Protein AF-A0A958N7K3-F1 (afdb_monomer_lite)

Secondary structure (DSSP, 8-state):
-EEEEEE--GGGGGSHHHHHHHTTSHHHHHHHHHHHHHHTTSSS---HHHHHHS-HHHHHTTGGGHHHHHHHHHHHHHHHHHHHSPPPSEEEEETTHHHHHHHHTTSS-HHHHHHHHHSPPP-SS---TTSS---BTTTB-SSPEEEEEEETTTEEEE-S--BS-HHHHHHHHHHHH-EEEEEEESS--HHHHHHS-HHHHTT-EEEEHHHH-GGGTTHHHHHHHHHTS--

Sequence (231 aa):
MSRGIFFGGAQSLDNDLVRKCVIRIPEVTIRLREAQKIMDQSEEYVDLMSLMNSENRDFQNFLKYRGALAAAVQTGLYDRYRKTQAEPAIFLGHANGKFAAGQCCGAESFEAMILESIKPSTPSAPVIQGLEMPILSRGATNARVHSFEVSDGEGFCESPQECYDVVSMIEKLADEKGLTQLIIIGPGLDAIGELIDHPVRERVQMLETIEMDPLLGWFWSDIKRLEAVPA

Radius of gyration: 17.27 Å; chains: 1; bounding box: 41×50×43 Å

Foldseek 3Di:
DAEEEEQEDLVQLLDLLLLVLLCVQVLLVVLLVVLQVLCVPPPDDDRSNVLSNDDSVVVVVQVLQSLLSSLSSLLSLVVVCVVPDDDHFKYKYWASSVLNSCCSQPVDPNSVSNVVSNPPDPDPDDDPPDDPPPCPPQNFDQIKMWMWGQDPPDGIDTDPDIDRHPQVVLVCCCVPVVAQEYEYGGPDVVVVVVNHDPVSCVRYHYDYSLVPDPVNPCSVVVSVVVVPDDD

Structure (mmCIF, N/CA/C/O backbone):
data_AF-A0A958N7K3-F1
#
_entry.id   AF-A0A958N7K3-F1
#
loop_
_atom_site.group_PDB
_atom_site.id
_atom_site.type_symbol
_atom_site.label_atom_id
_atom_site.label_alt_id
_atom_site.label_comp_id
_atom_site.label_asym_id
_atom_site.label_entity_id
_atom_site.label_seq_id
_atom_site.pdbx_PDB_ins_code
_atom_site.Cartn_x
_atom_site.Cartn_y
_atom_site.Cartn_z
_atom_site.occupancy
_atom_site.B_iso_or_equiv
_atom_site.auth_seq_id
_atom_site.auth_comp_id
_atom_site.auth_asym_id
_atom_site.auth_atom_id
_atom_site.pdbx_PDB_model_num
ATOM 1 N N . MET A 1 1 ? -18.290 3.297 15.706 1.00 64.38 1 MET A N 1
ATOM 2 C CA . MET A 1 1 ? -17.055 2.490 15.618 1.00 64.38 1 MET A CA 1
ATOM 3 C C . MET A 1 1 ? -16.047 3.310 14.848 1.00 64.38 1 MET A C 1
ATOM 5 O O . MET A 1 1 ? -16.346 3.665 13.712 1.00 64.38 1 MET A O 1
ATOM 9 N N . SER A 1 2 ? -14.937 3.683 15.483 1.00 86.38 2 SER A N 1
ATOM 10 C CA . SER A 1 2 ? -13.881 4.456 14.826 1.00 86.38 2 SER A CA 1
ATOM 11 C C . SER A 1 2 ? -12.942 3.502 14.091 1.00 86.38 2 SER A C 1
ATOM 13 O O . SER A 1 2 ? -12.553 2.464 14.645 1.00 86.38 2 SER A O 1
ATOM 15 N N . ARG A 1 3 ? -12.633 3.830 12.834 1.00 89.69 3 ARG A N 1
ATOM 16 C CA . ARG A 1 3 ? -11.753 3.047 11.961 1.00 89.69 3 ARG A CA 1
ATOM 17 C C . ARG A 1 3 ? -10.547 3.879 11.568 1.00 89.69 3 ARG A C 1
ATOM 19 O O . ARG A 1 3 ? -10.702 5.021 11.129 1.00 89.69 3 ARG A O 1
ATOM 26 N N . GLY A 1 4 ? -9.379 3.267 11.678 1.00 90.31 4 GLY A N 1
ATOM 27 C CA . GLY A 1 4 ? -8.129 3.795 11.166 1.00 90.31 4 GLY A CA 1
ATOM 28 C C . GLY A 1 4 ? -7.618 2.956 10.008 1.00 90.31 4 GLY A C 1
ATOM 29 O O . GLY A 1 4 ? -7.929 1.768 9.901 1.00 90.31 4 GLY A O 1
ATOM 30 N N . ILE A 1 5 ? -6.812 3.574 9.159 1.00 91.25 5 ILE A N 1
ATOM 31 C CA . ILE A 1 5 ? -6.001 2.884 8.167 1.00 91.25 5 ILE A CA 1
ATOM 32 C C . ILE A 1 5 ? -4.539 2.977 8.560 1.00 91.25 5 ILE A C 1
ATOM 34 O O . ILE A 1 5 ? -4.079 4.026 8.998 1.00 91.25 5 ILE A O 1
ATOM 38 N N . PHE A 1 6 ? -3.813 1.886 8.362 1.00 89.56 6 PHE A N 1
ATOM 39 C CA . PHE A 1 6 ? -2.384 1.799 8.576 1.00 89.56 6 PHE A CA 1
ATOM 40 C C . PHE A 1 6 ? -1.653 1.447 7.280 1.00 89.56 6 PHE A C 1
ATOM 42 O O . PHE A 1 6 ? -1.861 0.383 6.701 1.00 89.56 6 PHE A O 1
ATOM 49 N N . PHE A 1 7 ? -0.758 2.330 6.857 1.00 88.06 7 PHE A N 1
ATOM 50 C CA . PHE A 1 7 ? 0.166 2.154 5.747 1.00 88.06 7 P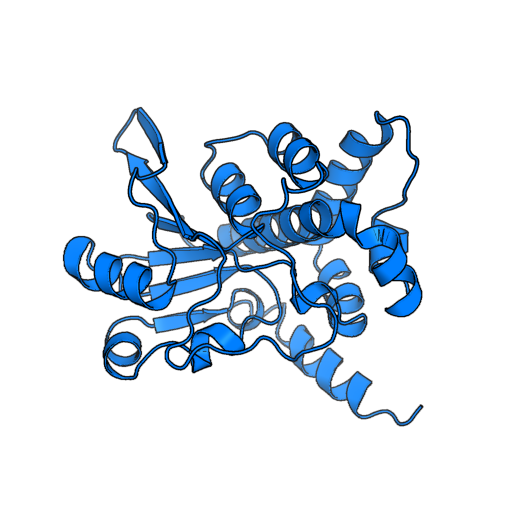HE A CA 1
ATOM 51 C C . PHE A 1 7 ? 1.519 1.724 6.310 1.00 88.06 7 PHE A C 1
ATOM 53 O O . PHE A 1 7 ? 2.210 2.508 6.968 1.00 88.06 7 PHE A O 1
ATOM 60 N N . GLY A 1 8 ? 1.899 0.469 6.080 1.00 79.12 8 GLY A N 1
ATOM 61 C CA . GLY A 1 8 ? 3.171 -0.043 6.591 1.00 79.12 8 GLY A CA 1
ATOM 62 C C . GLY A 1 8 ? 4.383 0.304 5.729 1.00 79.12 8 GLY A C 1
ATOM 63 O O . GLY A 1 8 ? 4.334 1.142 4.830 1.00 79.12 8 GLY A O 1
ATOM 64 N N . GLY A 1 9 ? 5.502 -0.360 6.010 1.00 69.94 9 GLY A N 1
ATOM 65 C CA . GLY A 1 9 ? 6.748 -0.161 5.275 1.00 69.94 9 GLY A CA 1
ATOM 66 C C . GLY A 1 9 ? 6.797 -0.873 3.918 1.00 69.94 9 GLY A C 1
ATOM 67 O O . GLY A 1 9 ? 5.986 -1.734 3.593 1.00 69.94 9 GLY A O 1
ATOM 68 N N . ALA A 1 10 ? 7.843 -0.573 3.145 1.00 71.94 10 ALA A N 1
ATOM 69 C CA . ALA A 1 10 ? 8.105 -1.166 1.830 1.00 71.94 10 ALA A CA 1
ATOM 70 C C . ALA A 1 10 ? 8.689 -2.599 1.882 1.00 71.94 10 ALA A C 1
ATOM 72 O O . ALA A 1 10 ? 9.273 -3.065 0.900 1.00 71.94 10 ALA A O 1
ATOM 73 N N . GLN A 1 11 ? 8.623 -3.266 3.040 1.00 75.69 11 GLN A N 1
ATOM 74 C CA . GLN A 1 11 ? 9.332 -4.520 3.332 1.00 75.69 11 GLN A CA 1
ATOM 75 C C . GLN A 1 11 ? 8.835 -5.702 2.510 1.00 75.69 11 GLN A C 1
ATOM 77 O O . GLN A 1 11 ? 9.627 -6.407 1.893 1.00 75.69 11 GLN A O 1
ATOM 82 N N . SER A 1 12 ? 7.524 -5.830 2.383 1.00 78.94 12 SER A N 1
ATOM 83 C CA . SER A 1 12 ? 6.884 -6.910 1.636 1.00 78.94 12 SER A CA 1
ATOM 84 C C . SER A 1 12 ? 7.187 -6.926 0.143 1.00 78.94 12 SER A C 1
ATOM 86 O O . SER A 1 12 ? 7.125 -7.983 -0.481 1.00 78.94 12 SER A O 1
ATOM 88 N N . LEU A 1 13 ? 7.572 -5.784 -0.434 1.00 87.25 13 LEU A N 1
ATOM 89 C CA . LEU A 1 13 ? 8.005 -5.729 -1.826 1.00 87.25 13 LEU A CA 1
ATOM 90 C C . LEU A 1 13 ? 9.366 -6.392 -2.059 1.00 87.25 13 LEU A C 1
ATOM 92 O O . LEU A 1 13 ? 9.734 -6.532 -3.215 1.00 87.25 13 LEU A O 1
ATOM 96 N N . ASP A 1 14 ? 10.103 -6.835 -1.035 1.00 85.81 14 ASP A N 1
ATOM 97 C CA . ASP A 1 14 ? 11.330 -7.623 -1.239 1.00 85.81 14 ASP A CA 1
ATOM 98 C C . ASP A 1 14 ? 11.052 -9.040 -1.756 1.00 85.81 14 ASP A C 1
ATOM 100 O O . ASP A 1 14 ? 11.947 -9.651 -2.334 1.00 85.81 14 ASP A O 1
ATOM 104 N N . ASN A 1 15 ? 9.824 -9.545 -1.610 1.00 88.38 15 ASN A N 1
ATOM 105 C CA . ASN A 1 15 ? 9.412 -10.850 -2.118 1.00 88.38 15 ASN A CA 1
ATOM 106 C C . ASN A 1 15 ? 8.859 -10.719 -3.552 1.00 88.38 15 ASN A C 1
ATOM 108 O O . ASN A 1 15 ? 7.881 -10.007 -3.797 1.00 88.38 15 ASN A O 1
ATOM 112 N N . ASP A 1 16 ? 9.464 -11.412 -4.519 1.00 91.31 16 ASP A N 1
ATOM 113 C CA . ASP A 1 16 ? 9.063 -11.352 -5.929 1.00 91.31 16 ASP A CA 1
ATOM 114 C C . ASP A 1 16 ? 7.673 -11.932 -6.177 1.00 91.31 16 ASP A C 1
ATOM 116 O O . ASP A 1 16 ? 6.955 -11.419 -7.034 1.00 91.31 16 ASP A O 1
ATOM 120 N N . LEU A 1 17 ? 7.256 -12.954 -5.427 1.00 91.12 17 LEU A N 1
ATOM 121 C CA . LEU A 1 17 ? 5.908 -13.512 -5.534 1.00 91.12 17 LEU A CA 1
ATOM 122 C C . LEU A 1 17 ? 4.861 -12.491 -5.093 1.00 91.12 17 LEU A C 1
ATOM 124 O O . LEU A 1 17 ? 3.843 -12.333 -5.769 1.00 91.12 17 LEU A O 1
ATOM 128 N N . VAL A 1 18 ? 5.138 -11.743 -4.020 1.00 91.38 18 VAL A N 1
ATOM 129 C CA . VAL A 1 18 ? 4.287 -10.626 -3.581 1.00 91.38 18 VAL A CA 1
ATOM 130 C C . VAL A 1 18 ? 4.213 -9.562 -4.672 1.00 91.38 18 VAL A C 1
ATOM 132 O O . VAL A 1 18 ? 3.109 -9.158 -5.042 1.00 91.38 18 VAL A O 1
ATOM 135 N N . ARG A 1 19 ? 5.351 -9.145 -5.249 1.00 93.25 19 ARG A N 1
ATOM 136 C CA . ARG A 1 19 ? 5.362 -8.149 -6.337 1.00 93.25 19 ARG A CA 1
ATOM 137 C C . ARG A 1 19 ? 4.564 -8.625 -7.555 1.00 93.25 19 ARG A C 1
ATOM 139 O O . ARG A 1 19 ? 3.689 -7.906 -8.034 1.00 93.25 19 ARG A O 1
ATOM 146 N N . LYS A 1 20 ? 4.791 -9.856 -8.015 1.00 93.44 20 LYS A N 1
ATOM 147 C CA . LYS A 1 20 ? 4.079 -10.466 -9.153 1.00 93.44 20 LYS A CA 1
ATOM 148 C C . LYS A 1 20 ? 2.580 -10.627 -8.888 1.00 93.44 20 LYS A C 1
ATOM 150 O O . LYS A 1 20 ? 1.775 -10.512 -9.812 1.00 93.44 20 LYS A O 1
ATOM 155 N N . CYS A 1 21 ? 2.178 -10.872 -7.642 1.00 92.94 21 CYS A N 1
ATOM 156 C CA . CYS A 1 21 ? 0.766 -10.943 -7.279 1.00 92.94 21 CYS A CA 1
ATOM 157 C C . CYS A 1 21 ? 0.125 -9.556 -7.202 1.00 92.94 21 CYS A C 1
ATOM 159 O O . CYS A 1 21 ? -0.964 -9.361 -7.739 1.00 92.94 21 CYS A O 1
ATOM 161 N N . VAL A 1 22 ? 0.794 -8.571 -6.601 1.00 93.19 22 VAL A N 1
ATOM 162 C CA . VAL A 1 22 ? 0.205 -7.243 -6.369 1.00 93.19 22 VAL A CA 1
ATOM 163 C C . VAL A 1 22 ? -0.025 -6.470 -7.664 1.00 93.19 22 VAL A C 1
ATOM 165 O O . VAL A 1 22 ? -1.047 -5.806 -7.801 1.00 93.19 22 VAL A O 1
ATOM 168 N N . ILE A 1 23 ? 0.836 -6.635 -8.672 1.00 95.19 23 ILE A N 1
ATOM 169 C CA . ILE A 1 23 ? 0.639 -6.001 -9.988 1.00 95.19 23 ILE A CA 1
ATOM 170 C C . ILE A 1 23 ? -0.566 -6.541 -10.767 1.00 95.19 23 ILE A C 1
ATOM 172 O O . ILE A 1 23 ? -0.980 -5.901 -11.732 1.00 95.19 23 ILE A O 1
ATOM 176 N N . ARG A 1 24 ? -1.128 -7.698 -10.382 1.00 95.31 24 ARG A N 1
ATOM 177 C CA . ARG A 1 24 ? -2.364 -8.241 -10.981 1.00 95.31 24 ARG A CA 1
ATOM 178 C C . ARG A 1 24 ? -3.607 -7.492 -10.497 1.00 95.31 24 ARG A C 1
ATOM 180 O O . ARG A 1 24 ? -4.672 -7.656 -11.088 1.00 95.31 24 ARG A O 1
ATOM 187 N N . ILE A 1 25 ? -3.489 -6.696 -9.432 1.00 95.88 25 ILE A N 1
ATOM 188 C CA . ILE A 1 25 ? -4.575 -5.870 -8.905 1.00 95.88 25 ILE A CA 1
ATOM 189 C C . ILE A 1 25 ? -4.695 -4.617 -9.790 1.00 95.88 25 ILE A C 1
ATOM 191 O O . ILE A 1 25 ? -3.745 -3.832 -9.845 1.00 95.88 25 ILE A O 1
ATOM 195 N N . PRO A 1 26 ? -5.835 -4.386 -10.473 1.00 96.38 26 PRO A N 1
ATOM 196 C CA . PRO A 1 26 ? -5.946 -3.322 -11.473 1.00 96.38 26 PRO A CA 1
ATOM 197 C C . PRO A 1 26 ? -5.640 -1.925 -10.932 1.00 96.38 26 PRO A C 1
ATOM 199 O O . PRO A 1 26 ? -4.969 -1.140 -11.598 1.00 96.38 26 PRO A O 1
ATOM 202 N N . GLU A 1 27 ? -6.106 -1.616 -9.721 1.00 97.31 27 GLU A N 1
ATOM 203 C CA . GLU A 1 27 ? -5.868 -0.325 -9.072 1.00 97.31 27 GLU A CA 1
ATOM 204 C C . GLU A 1 27 ? -4.374 -0.078 -8.825 1.00 97.31 27 GLU A C 1
ATOM 206 O O . GLU A 1 27 ? -3.874 1.022 -9.057 1.00 97.31 27 GLU A O 1
ATOM 211 N N . VAL A 1 28 ? -3.634 -1.126 -8.458 1.00 96.38 28 VAL A N 1
ATOM 212 C CA . VAL A 1 28 ? -2.177 -1.068 -8.292 1.00 96.38 28 VAL A CA 1
ATOM 213 C C . VAL A 1 28 ? -1.492 -0.831 -9.635 1.00 96.38 28 VAL A C 1
ATOM 215 O O . VAL A 1 28 ? -0.633 0.042 -9.739 1.00 96.38 28 VAL A O 1
ATOM 218 N N . THR A 1 29 ? -1.899 -1.534 -10.697 1.00 97.12 29 THR A N 1
ATOM 219 C CA . THR A 1 29 ? -1.345 -1.309 -12.044 1.00 97.12 29 THR A CA 1
ATOM 220 C C . THR A 1 29 ? -1.580 0.124 -12.528 1.00 97.12 29 THR A C 1
ATOM 222 O O . THR A 1 29 ? -0.706 0.712 -13.165 1.00 97.12 29 THR A O 1
ATOM 225 N N . ILE A 1 30 ? -2.756 0.693 -12.251 1.00 97.50 30 ILE A N 1
ATOM 226 C CA . ILE A 1 30 ? -3.097 2.074 -12.618 1.00 97.50 30 ILE A CA 1
ATOM 227 C C . ILE A 1 30 ? -2.146 3.049 -11.923 1.00 97.50 30 ILE A C 1
ATOM 229 O O . ILE A 1 30 ? -1.512 3.852 -12.607 1.00 97.50 30 ILE A O 1
ATOM 233 N N . ARG A 1 31 ? -1.965 2.924 -10.604 1.00 96.88 31 ARG A N 1
ATOM 234 C CA . ARG A 1 31 ? -1.059 3.797 -9.840 1.00 96.88 31 ARG A CA 1
ATOM 235 C C . ARG A 1 31 ? 0.402 3.639 -10.222 1.00 96.88 31 ARG A C 1
ATOM 237 O O . ARG A 1 31 ? 1.104 4.639 -10.316 1.00 96.88 31 ARG A O 1
ATOM 244 N N . LEU A 1 32 ? 0.853 2.427 -10.536 1.00 96.69 32 LEU A N 1
ATOM 245 C CA . LEU A 1 32 ? 2.205 2.210 -11.057 1.00 96.69 32 LEU A CA 1
ATOM 246 C C . LEU A 1 32 ? 2.419 2.903 -12.409 1.00 96.69 32 LEU A C 1
ATOM 248 O O . LEU A 1 32 ? 3.472 3.490 -12.635 1.00 96.69 32 LEU A O 1
ATOM 252 N N . ARG A 1 33 ? 1.419 2.900 -13.299 1.00 96.75 33 ARG A N 1
ATOM 253 C CA . ARG A 1 33 ? 1.493 3.623 -14.582 1.00 96.75 33 ARG A CA 1
ATOM 254 C C . ARG A 1 33 ? 1.442 5.137 -14.410 1.00 96.75 33 ARG A C 1
ATOM 256 O O . ARG A 1 33 ? 2.072 5.852 -15.181 1.00 96.75 33 ARG A O 1
ATOM 263 N N . GLU A 1 34 ? 0.682 5.638 -13.442 1.00 96.19 34 GLU A N 1
ATOM 264 C CA . GLU A 1 34 ? 0.688 7.063 -13.094 1.00 96.19 34 GLU A CA 1
ATOM 265 C C . GLU A 1 34 ? 2.048 7.485 -12.534 1.00 96.19 34 GLU A C 1
ATOM 267 O O . GLU A 1 34 ? 2.607 8.479 -12.991 1.00 96.19 34 GLU A O 1
ATOM 272 N N . ALA A 1 35 ? 2.619 6.687 -11.628 1.00 95.19 35 ALA A N 1
ATOM 273 C CA . ALA A 1 35 ? 3.961 6.906 -11.099 1.00 95.19 35 ALA A CA 1
ATOM 274 C C . ALA A 1 35 ? 5.020 6.865 -12.211 1.00 95.19 35 ALA A C 1
ATOM 276 O O . ALA A 1 35 ? 5.890 7.731 -12.247 1.00 95.19 35 ALA A O 1
ATOM 277 N N . GLN A 1 36 ? 4.900 5.933 -13.167 1.00 95.12 36 GLN A N 1
ATOM 278 C CA . GLN A 1 36 ? 5.783 5.871 -14.334 1.00 95.12 36 GLN A CA 1
ATOM 279 C C . GLN A 1 36 ? 5.762 7.185 -15.121 1.00 95.12 36 GLN A C 1
ATOM 281 O O . GLN A 1 36 ? 6.818 7.731 -15.398 1.00 95.12 36 GLN A O 1
ATOM 286 N N . LYS A 1 37 ? 4.581 7.749 -15.409 1.00 94.88 37 LYS A N 1
ATOM 287 C CA . LYS A 1 37 ? 4.468 9.023 -16.147 1.00 94.88 37 LYS A CA 1
ATOM 288 C C . LYS A 1 37 ? 5.139 10.197 -15.435 1.00 94.88 37 LYS A C 1
ATOM 290 O O . LYS A 1 37 ? 5.615 11.108 -16.103 1.00 94.88 37 LYS A O 1
ATOM 295 N N . ILE A 1 38 ? 5.121 10.201 -14.103 1.00 92.75 38 ILE A N 1
ATOM 296 C CA . ILE A 1 38 ? 5.813 11.212 -13.292 1.00 92.75 38 ILE A CA 1
ATOM 297 C C . ILE A 1 38 ? 7.325 10.991 -13.391 1.00 92.75 38 ILE A C 1
ATOM 299 O O . ILE A 1 38 ? 8.083 11.930 -13.607 1.00 92.75 38 ILE A O 1
ATOM 303 N N . MET A 1 39 ? 7.769 9.738 -13.299 1.00 89.94 39 MET A N 1
ATOM 304 C CA . MET A 1 39 ? 9.185 9.378 -13.372 1.00 89.94 39 MET A CA 1
ATOM 305 C C . MET A 1 39 ? 9.797 9.523 -14.765 1.00 89.94 39 MET A C 1
ATOM 307 O O . MET A 1 39 ? 10.980 9.831 -14.863 1.00 89.94 39 MET A O 1
ATOM 311 N N . ASP A 1 40 ? 9.011 9.383 -15.829 1.00 91.06 40 ASP A N 1
ATOM 312 C CA . ASP A 1 40 ? 9.450 9.605 -17.213 1.00 91.06 40 ASP A CA 1
ATOM 313 C C . ASP A 1 40 ? 9.877 11.063 -17.464 1.00 91.06 40 ASP A C 1
ATOM 315 O O . ASP A 1 40 ? 10.528 11.359 -18.464 1.00 91.06 40 ASP A O 1
ATOM 319 N N . GLN A 1 41 ? 9.520 11.984 -16.563 1.00 87.06 41 GLN A N 1
ATOM 320 C CA . GLN A 1 41 ? 9.969 13.378 -16.588 1.00 87.06 41 GLN A CA 1
ATOM 321 C C . GLN A 1 41 ? 11.336 13.571 -15.910 1.00 87.06 41 GLN A C 1
ATOM 323 O O . GLN A 1 41 ? 11.913 14.654 -15.996 1.00 87.06 41 GLN A O 1
ATOM 328 N N . SER A 1 42 ? 11.849 12.545 -15.224 1.00 81.50 42 SER A N 1
ATOM 329 C CA . SER A 1 42 ? 13.168 12.554 -14.590 1.00 81.50 42 SER A CA 1
ATOM 330 C C . SER A 1 42 ? 14.268 12.112 -15.562 1.00 81.50 42 SER A C 1
ATOM 332 O O . SER A 1 42 ? 14.012 11.440 -16.557 1.00 81.50 42 SER A O 1
ATOM 334 N N . GLU A 1 43 ? 15.518 12.484 -15.277 1.00 76.81 43 GLU A N 1
ATOM 335 C CA . GLU A 1 43 ? 16.667 12.159 -16.139 1.00 76.81 43 GLU A CA 1
ATOM 336 C C . GLU A 1 43 ? 17.024 10.662 -16.141 1.00 76.81 43 GLU A C 1
ATOM 338 O O . GLU A 1 43 ? 17.692 10.175 -17.055 1.00 76.81 43 GLU A O 1
ATOM 343 N N . GLU A 1 44 ? 16.588 9.917 -15.124 1.00 82.25 44 GLU A N 1
ATOM 344 C CA . GLU A 1 44 ? 16.899 8.502 -14.964 1.00 82.25 44 GLU A CA 1
ATOM 345 C C . GLU A 1 44 ? 15.731 7.629 -15.420 1.00 82.25 44 GLU A C 1
ATOM 347 O O . GLU A 1 44 ? 14.693 7.544 -14.764 1.00 82.25 44 GLU A O 1
ATOM 352 N N . TYR A 1 45 ? 15.929 6.915 -16.526 1.00 82.69 45 TYR A N 1
ATOM 353 C CA . TYR A 1 45 ? 14.924 5.989 -17.026 1.00 82.69 45 TYR A CA 1
ATOM 354 C C . TYR A 1 45 ? 14.916 4.684 -16.222 1.00 82.69 45 TYR A C 1
ATOM 356 O O . TYR A 1 45 ? 15.884 3.918 -16.250 1.00 82.69 45 TYR A O 1
ATOM 364 N N . VAL A 1 46 ? 13.790 4.400 -15.566 1.00 89.69 46 VAL A N 1
ATOM 365 C CA . VAL A 1 46 ? 13.477 3.090 -14.988 1.00 89.69 46 VAL A CA 1
ATOM 366 C C . VAL A 1 46 ? 12.033 2.731 -15.287 1.00 89.69 46 VAL A C 1
ATOM 368 O O . VAL A 1 46 ? 11.125 3.514 -15.028 1.00 89.69 46 VAL A O 1
ATOM 371 N N . ASP A 1 47 ? 11.830 1.518 -15.797 1.00 93.50 47 ASP A N 1
ATOM 372 C CA . ASP A 1 47 ? 10.506 0.933 -15.980 1.00 93.50 47 ASP A CA 1
ATOM 373 C C . ASP A 1 47 ? 10.060 0.246 -14.679 1.00 93.50 47 ASP A C 1
ATOM 375 O O . ASP A 1 47 ? 10.536 -0.837 -14.321 1.00 93.50 47 ASP A O 1
ATOM 379 N N . LEU A 1 48 ? 9.128 0.888 -13.975 1.00 93.94 48 LEU A N 1
ATOM 380 C CA . LEU A 1 48 ? 8.553 0.419 -12.717 1.00 93.94 48 LEU A CA 1
ATOM 381 C C . LEU A 1 48 ? 7.815 -0.913 -12.868 1.00 93.94 48 LEU A C 1
ATOM 383 O O . LEU A 1 48 ? 7.861 -1.745 -11.963 1.00 93.94 48 LEU A O 1
ATOM 387 N N . MET A 1 49 ? 7.143 -1.142 -13.998 1.00 94.69 49 MET A N 1
ATOM 388 C CA . MET A 1 49 ? 6.409 -2.388 -14.239 1.00 94.69 49 MET A CA 1
ATOM 389 C C . MET A 1 49 ? 7.369 -3.551 -14.471 1.00 94.69 49 MET A C 1
ATOM 391 O O . MET A 1 49 ? 7.144 -4.651 -13.958 1.00 94.69 49 MET A O 1
ATOM 395 N N . SER A 1 50 ? 8.448 -3.308 -15.212 1.00 94.19 50 SER A N 1
ATOM 396 C CA . SER A 1 50 ? 9.525 -4.286 -15.380 1.00 94.19 50 SER A CA 1
ATOM 397 C C . SER A 1 50 ? 10.235 -4.562 -14.054 1.00 94.19 50 SER A C 1
ATOM 399 O O . SER A 1 50 ? 10.488 -5.721 -13.729 1.00 94.19 50 SER A O 1
ATOM 401 N N . LEU A 1 51 ? 10.470 -3.532 -13.236 1.00 93.69 51 LEU A N 1
ATOM 402 C CA . LEU A 1 51 ? 11.078 -3.680 -11.912 1.00 93.69 51 LEU A CA 1
ATOM 403 C C . LEU A 1 51 ? 10.195 -4.485 -10.944 1.00 93.69 51 LEU A C 1
ATOM 405 O O . LEU A 1 51 ? 10.695 -5.318 -10.198 1.00 93.69 51 LEU A O 1
ATOM 409 N N . MET A 1 52 ? 8.873 -4.312 -10.980 1.00 94.00 52 MET A N 1
ATOM 410 C CA . MET A 1 52 ? 7.959 -5.134 -10.176 1.00 94.00 52 MET A CA 1
ATOM 411 C C . MET A 1 52 ? 7.933 -6.607 -10.615 1.00 94.00 52 MET A C 1
ATOM 413 O O . MET A 1 52 ? 7.662 -7.483 -9.798 1.00 94.00 52 MET A O 1
ATOM 417 N N . ASN A 1 53 ? 8.239 -6.898 -11.881 1.00 94.75 53 ASN A N 1
ATOM 418 C CA . ASN A 1 53 ? 8.322 -8.265 -12.403 1.00 94.75 53 ASN A CA 1
ATOM 419 C C . ASN A 1 53 ? 9.710 -8.905 -12.268 1.00 94.75 53 ASN A C 1
ATOM 421 O O . ASN A 1 53 ? 9.848 -10.098 -12.549 1.00 94.75 53 ASN A O 1
ATOM 425 N N . SER A 1 54 ? 10.729 -8.142 -11.868 1.00 93.06 54 SER A N 1
ATOM 426 C CA . SER A 1 54 ? 12.100 -8.638 -11.795 1.00 93.06 54 SER A CA 1
ATOM 427 C C . SER A 1 54 ? 12.310 -9.593 -10.620 1.00 93.06 54 SER A C 1
ATOM 429 O O . SER A 1 54 ? 11.542 -9.635 -9.651 1.00 93.06 54 SER A O 1
ATOM 431 N N . GLU A 1 55 ? 13.381 -10.377 -10.702 1.00 90.69 55 GLU A N 1
ATOM 432 C CA . GLU A 1 55 ? 13.835 -11.215 -9.597 1.00 90.69 55 GLU A CA 1
ATOM 433 C C . GLU A 1 55 ? 14.363 -10.367 -8.434 1.00 90.69 55 GLU A C 1
ATOM 435 O O . GLU A 1 55 ? 14.792 -9.225 -8.608 1.00 90.69 55 GLU A O 1
ATOM 440 N N . ASN A 1 56 ? 14.387 -10.945 -7.230 1.00 88.12 56 ASN A N 1
ATOM 441 C CA . ASN A 1 56 ? 14.794 -10.227 -6.017 1.00 88.12 56 ASN A CA 1
ATOM 442 C C . ASN A 1 56 ? 16.192 -9.620 -6.139 1.00 88.12 56 ASN A C 1
ATOM 444 O O . ASN A 1 56 ? 16.389 -8.478 -5.740 1.00 88.12 56 ASN A O 1
ATOM 448 N N . ARG A 1 57 ? 17.149 -10.334 -6.744 1.00 87.44 57 ARG A N 1
ATOM 449 C CA . ARG A 1 57 ? 18.515 -9.823 -6.926 1.00 87.44 57 ARG A CA 1
ATOM 450 C C . ARG A 1 57 ? 18.537 -8.528 -7.734 1.00 87.44 57 ARG A C 1
ATOM 452 O O . ARG A 1 57 ? 19.230 -7.588 -7.360 1.00 87.44 57 ARG A O 1
ATOM 459 N N . ASP A 1 58 ? 17.780 -8.483 -8.822 1.00 87.56 58 ASP A N 1
ATOM 460 C CA . ASP A 1 58 ? 17.745 -7.314 -9.691 1.00 87.56 58 ASP A CA 1
ATOM 461 C C . ASP A 1 58 ? 16.971 -6.182 -9.016 1.00 87.56 58 ASP A C 1
ATOM 463 O O . ASP A 1 58 ? 17.417 -5.040 -9.046 1.00 87.56 58 ASP A O 1
ATOM 467 N N . PHE A 1 59 ? 15.881 -6.502 -8.312 1.00 87.88 59 PHE A N 1
ATOM 468 C CA . PHE A 1 59 ? 15.115 -5.543 -7.516 1.00 87.88 59 PHE A CA 1
ATOM 469 C C . PHE A 1 59 ? 15.964 -4.827 -6.453 1.00 87.88 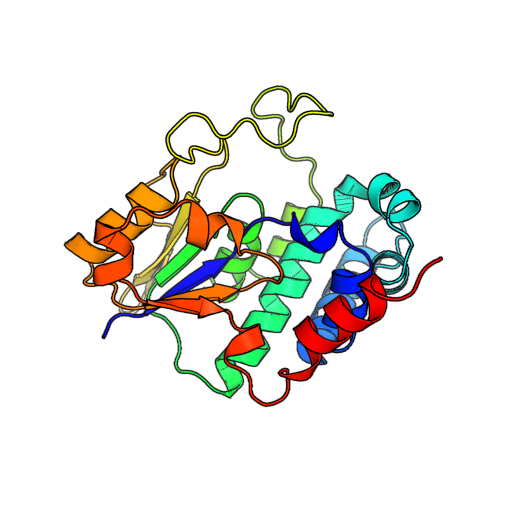59 PHE A C 1
ATOM 471 O O . PHE A 1 59 ? 15.879 -3.605 -6.312 1.00 87.88 59 PHE A O 1
ATOM 478 N N . GLN A 1 60 ? 16.845 -5.552 -5.754 1.00 84.81 60 GLN A N 1
ATOM 479 C CA . GLN A 1 60 ? 17.746 -4.973 -4.746 1.00 84.81 60 GLN A CA 1
ATOM 480 C C . GLN A 1 60 ? 18.762 -3.974 -5.332 1.00 84.81 60 GLN A C 1
ATOM 482 O O . GLN A 1 60 ? 19.277 -3.129 -4.605 1.00 84.81 60 GLN A O 1
ATOM 487 N N . ASN A 1 61 ? 19.031 -3.991 -6.641 1.00 86.31 61 ASN A N 1
ATOM 488 C CA . ASN A 1 61 ? 19.893 -2.977 -7.264 1.00 86.31 61 ASN A CA 1
ATOM 489 C C . ASN A 1 61 ? 19.189 -1.616 -7.425 1.00 86.31 61 ASN A C 1
ATOM 491 O O . ASN A 1 61 ? 19.840 -0.605 -7.682 1.00 86.31 61 ASN A O 1
ATOM 495 N N . PHE A 1 62 ? 17.867 -1.569 -7.240 1.00 86.56 62 PHE A N 1
ATOM 496 C CA . PHE A 1 62 ? 17.019 -0.397 -7.462 1.00 86.56 62 PHE A CA 1
ATOM 497 C C . PHE A 1 62 ? 16.340 0.095 -6.174 1.00 86.56 62 PHE A C 1
ATOM 499 O O . PHE A 1 62 ? 15.247 0.662 -6.213 1.00 86.56 62 PHE A O 1
ATOM 506 N N . LEU A 1 63 ? 17.012 -0.057 -5.024 1.00 81.75 63 LEU A N 1
ATOM 507 C CA . LEU A 1 63 ? 16.495 0.332 -3.702 1.00 81.75 63 LEU A CA 1
ATOM 508 C C . LEU A 1 63 ? 15.988 1.779 -3.623 1.00 81.75 63 LEU A C 1
ATOM 510 O O . LEU A 1 63 ? 15.061 2.052 -2.865 1.00 81.75 63 LEU A O 1
ATOM 514 N N . LYS A 1 64 ? 16.540 2.694 -4.428 1.00 86.88 64 LYS A N 1
ATOM 515 C CA . LYS A 1 64 ? 16.099 4.097 -4.474 1.00 86.88 64 LYS A CA 1
ATOM 516 C C . LYS A 1 64 ? 14.636 4.273 -4.901 1.00 86.88 64 LYS A C 1
ATOM 518 O O . LYS A 1 64 ? 13.984 5.202 -4.448 1.00 86.88 64 LYS A O 1
ATOM 523 N N . TYR A 1 65 ? 14.088 3.363 -5.709 1.00 89.06 65 TYR A N 1
ATOM 524 C CA . TYR A 1 65 ? 12.692 3.435 -6.168 1.00 89.06 65 TYR A CA 1
ATOM 525 C C . TYR A 1 65 ? 11.721 2.666 -5.276 1.00 89.06 65 TYR A C 1
ATOM 527 O O . TYR A 1 65 ? 10.510 2.697 -5.484 1.00 89.06 65 TYR A O 1
ATOM 535 N N . ARG A 1 66 ? 12.236 1.973 -4.261 1.00 87.44 66 ARG A N 1
ATOM 536 C CA . ARG A 1 66 ? 11.441 1.118 -3.385 1.00 87.44 66 ARG A CA 1
ATOM 537 C C . ARG A 1 66 ? 10.374 1.895 -2.618 1.00 87.44 66 ARG A C 1
ATOM 539 O O . ARG A 1 66 ? 9.267 1.391 -2.451 1.00 87.44 66 ARG A O 1
ATOM 546 N N . GLY A 1 67 ? 10.699 3.107 -2.165 1.00 86.75 67 GLY A N 1
ATOM 547 C CA . GLY A 1 67 ? 9.740 4.000 -1.512 1.00 86.75 67 GLY A CA 1
ATOM 548 C C . GLY A 1 67 ? 8.575 4.337 -2.437 1.00 86.75 67 GLY A C 1
ATOM 549 O O . GLY A 1 67 ? 7.425 4.113 -2.074 1.00 86.75 67 GLY A O 1
ATOM 550 N N . ALA A 1 68 ? 8.880 4.775 -3.661 1.00 90.62 68 ALA A N 1
ATOM 551 C CA . ALA A 1 68 ? 7.875 5.137 -4.658 1.00 90.62 68 ALA A CA 1
ATOM 552 C C . ALA A 1 68 ? 7.004 3.948 -5.086 1.00 90.62 68 ALA A C 1
ATOM 554 O O . ALA A 1 68 ? 5.787 4.082 -5.185 1.00 90.62 68 ALA A O 1
ATOM 555 N N . LEU A 1 69 ? 7.604 2.769 -5.283 1.00 92.62 69 LEU A N 1
ATOM 556 C CA . LEU A 1 69 ? 6.864 1.544 -5.588 1.00 92.62 69 LEU A CA 1
ATOM 557 C C . LEU A 1 69 ? 5.916 1.156 -4.452 1.00 92.62 69 LEU A C 1
ATOM 559 O O . LEU A 1 69 ? 4.755 0.845 -4.709 1.00 92.62 69 LEU A O 1
ATOM 563 N N . ALA A 1 70 ? 6.384 1.202 -3.203 1.00 90.81 70 ALA A N 1
ATOM 564 C CA . ALA A 1 70 ? 5.542 0.913 -2.047 1.00 90.81 70 ALA A CA 1
ATOM 565 C C . ALA A 1 70 ? 4.392 1.910 -1.924 1.00 90.81 70 ALA A C 1
ATOM 567 O O . ALA A 1 70 ? 3.252 1.481 -1.767 1.00 90.81 70 ALA A O 1
ATOM 568 N N . ALA A 1 71 ? 4.670 3.205 -2.081 1.00 91.44 71 ALA A N 1
ATOM 569 C CA . ALA A 1 71 ? 3.651 4.242 -2.030 1.00 91.44 71 ALA A CA 1
ATOM 570 C C . ALA A 1 71 ? 2.597 4.051 -3.134 1.00 91.44 71 ALA A C 1
ATOM 572 O O . ALA A 1 71 ? 1.405 4.019 -2.845 1.00 91.44 71 ALA A O 1
ATOM 573 N N . ALA A 1 72 ? 3.015 3.803 -4.381 1.00 94.56 72 ALA A N 1
ATOM 574 C CA . ALA A 1 72 ? 2.096 3.545 -5.492 1.00 94.56 72 ALA A CA 1
ATOM 575 C C . ALA A 1 72 ? 1.240 2.284 -5.275 1.00 94.56 72 ALA A C 1
ATOM 577 O O . ALA A 1 72 ? 0.032 2.301 -5.524 1.00 94.56 72 ALA A O 1
ATOM 578 N N . VAL A 1 73 ? 1.845 1.196 -4.785 1.00 94.75 73 VAL A N 1
ATOM 579 C CA . VAL A 1 73 ? 1.131 -0.046 -4.452 1.00 94.75 73 VAL A CA 1
ATOM 580 C C . VAL A 1 73 ? 0.111 0.199 -3.343 1.00 94.75 73 VAL A C 1
ATOM 582 O O . VAL A 1 73 ? -1.043 -0.208 -3.465 1.00 94.75 73 VAL A O 1
ATOM 585 N N . GLN A 1 74 ? 0.513 0.885 -2.280 1.00 93.31 74 GLN A N 1
ATOM 586 C CA . GLN A 1 74 ? -0.348 1.200 -1.147 1.00 93.31 74 GLN A CA 1
ATOM 587 C C . GLN A 1 74 ? -1.513 2.110 -1.535 1.00 93.31 74 GLN A C 1
ATOM 589 O O . GLN A 1 74 ? -2.651 1.807 -1.182 1.00 93.31 74 GLN A O 1
ATOM 594 N N . THR A 1 75 ? -1.271 3.159 -2.323 1.00 94.62 75 THR A N 1
ATOM 595 C CA . THR A 1 75 ? -2.340 4.002 -2.872 1.00 94.62 75 THR A CA 1
ATOM 596 C C . THR A 1 75 ? -3.310 3.176 -3.718 1.00 94.62 75 THR A C 1
ATOM 598 O O . THR A 1 75 ? -4.519 3.307 -3.559 1.00 94.62 75 THR A O 1
ATOM 601 N N . GLY A 1 76 ? -2.815 2.272 -4.571 1.00 95.50 76 GLY A N 1
ATOM 602 C CA . GLY A 1 76 ? -3.681 1.409 -5.382 1.00 95.50 76 GLY A CA 1
ATOM 603 C C . GLY A 1 76 ? -4.536 0.456 -4.539 1.00 95.50 76 GLY A C 1
ATOM 604 O O . GLY A 1 76 ? -5.725 0.272 -4.803 1.00 95.50 76 GLY A O 1
ATOM 605 N N . LEU A 1 77 ? -3.965 -0.123 -3.481 1.00 94.38 77 LEU A N 1
ATOM 606 C CA . LEU A 1 77 ? -4.716 -0.941 -2.525 1.00 94.38 77 LEU A CA 1
ATOM 607 C C . LEU A 1 77 ? -5.755 -0.113 -1.756 1.00 94.38 77 LEU A C 1
ATOM 609 O O . LEU A 1 77 ? -6.867 -0.589 -1.530 1.00 94.38 77 LEU A O 1
ATOM 613 N N . TYR A 1 78 ? -5.440 1.137 -1.416 1.00 94.88 78 TYR A N 1
ATOM 614 C CA . TYR A 1 78 ? -6.394 2.052 -0.797 1.00 94.88 78 TYR A CA 1
ATOM 615 C C . TYR A 1 78 ? -7.532 2.456 -1.737 1.00 94.88 78 TYR A C 1
ATOM 617 O O . TYR A 1 78 ? -8.695 2.421 -1.334 1.00 94.88 78 TYR A O 1
ATOM 625 N N . ASP A 1 79 ? -7.250 2.753 -3.006 1.00 94.94 79 ASP A N 1
ATOM 626 C CA . ASP A 1 79 ? -8.296 3.023 -3.999 1.00 94.94 79 ASP A CA 1
ATOM 627 C C . ASP A 1 79 ? -9.269 1.850 -4.105 1.00 94.94 79 ASP A C 1
ATOM 629 O O . ASP A 1 79 ? -10.485 2.031 -4.203 1.00 94.94 79 ASP A O 1
ATOM 633 N N . ARG A 1 80 ? -8.734 0.628 -4.062 1.00 94.69 80 ARG A N 1
ATOM 634 C CA . ARG A 1 80 ? -9.529 -0.595 -4.072 1.00 94.69 80 ARG A CA 1
ATOM 635 C C . ARG A 1 80 ? -10.374 -0.735 -2.808 1.00 94.69 80 ARG A C 1
ATOM 637 O O . ARG A 1 80 ? -11.573 -0.993 -2.914 1.00 94.69 80 ARG A O 1
ATOM 644 N N . TYR A 1 81 ? -9.788 -0.498 -1.635 1.00 93.44 81 TYR A N 1
ATOM 645 C CA . TYR A 1 81 ? -10.506 -0.453 -0.360 1.00 93.44 81 TYR A CA 1
ATOM 646 C C . TYR A 1 81 ? -11.691 0.525 -0.419 1.00 93.44 81 TYR A C 1
ATOM 648 O O . TYR A 1 81 ? -12.826 0.144 -0.119 1.00 93.44 81 TYR A O 1
ATOM 656 N N . ARG A 1 82 ? -11.471 1.754 -0.906 1.00 93.31 82 ARG A N 1
ATOM 657 C CA . ARG A 1 82 ? -12.506 2.802 -0.990 1.00 93.31 82 ARG A CA 1
ATOM 658 C C . ARG A 1 82 ? -13.694 2.450 -1.881 1.00 93.31 82 ARG A C 1
ATOM 660 O O . ARG A 1 82 ? -14.764 3.024 -1.710 1.00 93.31 82 ARG A O 1
ATOM 667 N N . LYS A 1 83 ? -13.541 1.520 -2.828 1.00 91.19 83 LYS A N 1
ATOM 668 C CA . LYS A 1 83 ? -14.668 1.065 -3.661 1.00 91.19 83 LYS A CA 1
ATOM 669 C C . LYS A 1 83 ? -15.692 0.253 -2.877 1.00 91.19 83 LYS A C 1
ATOM 671 O O . LYS A 1 83 ? -16.840 0.166 -3.302 1.00 91.19 83 LYS A O 1
ATOM 676 N N . THR A 1 84 ? -15.278 -0.373 -1.778 1.00 85.69 84 THR A N 1
ATOM 677 C CA . THR A 1 84 ? -16.116 -1.315 -1.023 1.00 85.69 84 THR A CA 1
ATOM 678 C C . THR A 1 84 ? -16.392 -0.858 0.403 1.00 85.69 84 THR A C 1
ATOM 680 O O . THR A 1 84 ? -17.393 -1.269 0.986 1.00 85.69 84 THR A O 1
ATOM 683 N N . GLN A 1 85 ? -15.538 0.000 0.960 1.00 88.06 85 GLN A N 1
ATOM 684 C CA . GLN A 1 85 ? -15.587 0.416 2.356 1.00 88.06 85 GLN A CA 1
ATOM 685 C C . GLN A 1 85 ? -15.753 1.929 2.502 1.00 88.06 85 GLN A C 1
ATOM 687 O O . GLN A 1 85 ? -15.379 2.713 1.633 1.00 88.06 85 GLN A O 1
ATOM 692 N N . ALA A 1 86 ? -16.304 2.333 3.647 1.00 84.44 86 ALA A N 1
ATOM 693 C CA . ALA A 1 86 ? -16.411 3.738 4.018 1.00 84.44 86 ALA A CA 1
ATOM 694 C C . ALA A 1 86 ? -15.032 4.358 4.306 1.00 84.44 86 ALA A C 1
ATOM 696 O O . ALA A 1 86 ? -14.096 3.672 4.734 1.00 84.44 86 ALA A O 1
ATOM 697 N N . GLU A 1 87 ? -14.947 5.671 4.103 1.00 84.62 87 GLU A N 1
ATOM 698 C CA . GLU A 1 87 ? -13.748 6.469 4.349 1.00 84.62 87 GLU A CA 1
ATOM 699 C C . GLU A 1 87 ? -13.367 6.442 5.842 1.00 84.62 87 GLU A C 1
ATOM 701 O O . GLU A 1 87 ? -14.240 6.607 6.701 1.00 84.62 87 GLU A O 1
ATOM 706 N N . PRO A 1 88 ? -12.095 6.161 6.176 1.00 86.50 88 PRO A N 1
ATOM 707 C CA . PRO A 1 88 ? -11.627 6.153 7.559 1.00 86.50 88 PRO A CA 1
ATOM 708 C C . PRO A 1 88 ? -11.454 7.581 8.093 1.00 86.50 88 PRO A C 1
ATOM 710 O O . PRO A 1 88 ? -11.245 8.525 7.336 1.00 86.50 88 PRO A O 1
ATOM 713 N N . ALA A 1 89 ? -11.481 7.724 9.417 1.00 83.81 89 ALA A N 1
ATOM 714 C CA . ALA A 1 89 ? -11.240 9.010 10.076 1.00 83.81 89 ALA A CA 1
ATOM 715 C C . ALA A 1 89 ? -9.754 9.244 10.403 1.00 83.81 89 ALA A C 1
ATOM 717 O O . ALA A 1 89 ? -9.329 10.381 10.594 1.00 83.81 89 ALA A O 1
ATOM 718 N N . ILE A 1 90 ? -8.977 8.160 10.500 1.00 89.00 90 ILE A N 1
ATOM 719 C CA . ILE A 1 90 ? -7.593 8.170 10.979 1.00 89.00 90 ILE A CA 1
ATOM 720 C C . ILE A 1 90 ? -6.707 7.476 9.948 1.00 89.00 90 ILE A C 1
ATOM 722 O O . ILE A 1 90 ? -7.020 6.372 9.498 1.00 89.00 90 ILE A O 1
ATOM 726 N N . PHE A 1 91 ? -5.580 8.097 9.615 1.00 90.19 91 PHE A N 1
ATOM 727 C CA . PHE A 1 91 ? -4.563 7.537 8.732 1.00 90.19 91 PHE A CA 1
ATOM 728 C C . PHE A 1 91 ? -3.242 7.461 9.490 1.00 90.19 91 PHE A C 1
ATOM 730 O O . PHE A 1 91 ? -2.809 8.434 10.100 1.00 90.19 91 PHE A O 1
ATOM 737 N N . LEU A 1 92 ? -2.596 6.305 9.444 1.00 87.56 92 LEU A N 1
ATOM 738 C CA . LEU A 1 92 ? -1.312 6.038 10.074 1.00 87.56 92 LEU A CA 1
ATOM 739 C C . LEU A 1 92 ? -0.311 5.611 9.013 1.00 87.56 92 LEU A C 1
ATOM 741 O O . LEU A 1 92 ? -0.623 4.753 8.194 1.00 87.56 92 LEU A O 1
ATOM 745 N N . GLY A 1 93 ? 0.896 6.159 9.050 1.00 85.00 93 GLY A N 1
ATOM 746 C CA . GLY A 1 93 ? 1.978 5.772 8.155 1.00 85.00 93 GLY A CA 1
ATOM 747 C C . GLY A 1 93 ? 3.252 5.450 8.917 1.00 85.00 93 GLY A C 1
ATOM 748 O O . GLY A 1 93 ? 3.707 6.243 9.740 1.00 85.00 93 GLY A O 1
ATOM 749 N N . HIS A 1 94 ? 3.850 4.297 8.625 1.00 80.31 94 HIS A N 1
ATOM 750 C CA . HIS A 1 94 ? 5.138 3.878 9.179 1.00 80.31 94 HIS A CA 1
ATOM 751 C C . HIS A 1 94 ? 6.234 3.932 8.117 1.00 80.31 94 HIS A C 1
ATOM 753 O O . HIS A 1 94 ? 6.066 3.404 7.015 1.00 80.31 94 HIS A O 1
ATOM 759 N N . ALA A 1 95 ? 7.368 4.558 8.443 1.00 77.94 95 ALA A N 1
ATOM 760 C CA . ALA A 1 95 ? 8.482 4.745 7.510 1.00 77.94 95 ALA A CA 1
ATOM 761 C C . ALA A 1 95 ? 8.013 5.375 6.178 1.00 77.94 95 ALA A C 1
ATOM 763 O O . ALA A 1 95 ? 7.527 6.504 6.171 1.00 77.94 95 ALA A O 1
ATOM 764 N N . ASN A 1 96 ? 8.124 4.648 5.060 1.00 77.50 96 ASN A N 1
ATOM 765 C CA . ASN A 1 96 ? 7.687 5.109 3.736 1.00 77.50 96 ASN A CA 1
ATOM 766 C C . ASN A 1 96 ? 6.159 5.116 3.573 1.00 77.50 96 ASN A C 1
ATOM 768 O O . ASN A 1 96 ? 5.646 5.826 2.713 1.00 77.50 96 ASN A O 1
ATOM 772 N N . GLY A 1 97 ? 5.424 4.389 4.418 1.00 82.06 97 GLY A N 1
ATOM 773 C CA . GLY A 1 97 ? 3.963 4.393 4.410 1.00 82.06 97 GLY A CA 1
ATOM 774 C C . GLY A 1 97 ? 3.360 5.758 4.747 1.00 82.06 97 GLY A C 1
ATOM 775 O O . GLY A 1 97 ? 2.205 6.009 4.421 1.00 82.06 97 GLY A O 1
ATOM 776 N N . LYS A 1 98 ? 4.137 6.680 5.339 1.00 85.19 98 LYS A N 1
ATOM 777 C CA . LYS A 1 98 ? 3.693 8.060 5.590 1.00 85.19 98 LYS A CA 1
ATOM 778 C C . LYS A 1 98 ? 3.329 8.818 4.314 1.00 85.19 98 LYS A C 1
ATOM 780 O O . LYS A 1 98 ? 2.402 9.612 4.356 1.00 85.19 98 LYS A O 1
ATOM 785 N N . PHE A 1 99 ? 4.025 8.547 3.208 1.00 87.69 99 PHE A N 1
ATOM 786 C CA . PHE A 1 99 ? 3.775 9.206 1.927 1.00 87.69 99 PHE A CA 1
ATOM 787 C C . PHE A 1 99 ? 2.429 8.741 1.354 1.00 87.69 99 PHE A C 1
ATOM 789 O O . PHE A 1 99 ? 1.559 9.535 1.012 1.00 87.69 99 PHE A O 1
ATOM 796 N N . ALA A 1 100 ? 2.192 7.427 1.361 1.00 89.62 100 ALA A N 1
ATOM 797 C CA . ALA A 1 100 ? 0.891 6.889 0.979 1.00 89.62 100 ALA A CA 1
ATOM 798 C C . ALA A 1 100 ? -0.227 7.418 1.891 1.00 89.62 100 ALA A C 1
ATOM 800 O O . ALA A 1 100 ? -1.271 7.831 1.394 1.00 89.62 100 ALA A O 1
ATOM 801 N N . ALA A 1 101 ? 0.001 7.470 3.208 1.00 88.88 101 ALA A N 1
ATOM 802 C CA . ALA A 1 101 ? -0.963 8.009 4.163 1.00 88.88 101 ALA A CA 1
ATOM 803 C C . ALA A 1 101 ? -1.297 9.485 3.886 1.00 88.88 101 ALA A C 1
ATOM 805 O O . ALA A 1 101 ? -2.478 9.820 3.810 1.00 88.88 101 ALA A O 1
ATOM 806 N N . GLY A 1 102 ? -0.282 10.331 3.679 1.00 87.12 102 GLY A N 1
ATOM 807 C CA . GLY A 1 102 ? -0.427 11.753 3.361 1.00 87.12 102 GLY A CA 1
ATOM 808 C C . GLY A 1 102 ? -1.197 11.989 2.064 1.00 87.12 102 GLY A C 1
ATOM 809 O O . GLY A 1 102 ? -2.107 12.815 2.000 1.00 87.12 102 GLY A O 1
ATOM 810 N N . GLN A 1 103 ? -0.895 11.217 1.023 1.00 91.69 103 GLN A N 1
ATOM 811 C CA . GLN A 1 103 ? -1.601 11.319 -0.250 1.00 91.69 103 GLN A CA 1
ATOM 812 C C . GLN A 1 103 ? -3.047 10.819 -0.150 1.00 91.69 103 GLN A C 1
ATOM 814 O O . GLN A 1 103 ? -3.963 11.443 -0.688 1.00 91.69 103 GLN A O 1
ATOM 819 N N . CYS A 1 104 ? -3.273 9.701 0.540 1.00 90.00 104 CYS A N 1
ATOM 820 C CA . CYS A 1 104 ? -4.594 9.087 0.689 1.00 90.00 104 CYS A CA 1
ATOM 821 C C . CYS A 1 104 ? -5.528 9.915 1.575 1.00 90.00 104 CYS A C 1
ATOM 823 O O . CYS A 1 104 ? -6.745 9.884 1.376 1.00 90.00 104 CYS A O 1
ATOM 825 N N . CYS A 1 105 ? -4.955 10.664 2.516 1.00 87.38 105 CYS A N 1
ATOM 826 C CA . CYS A 1 105 ? -5.649 11.671 3.299 1.00 87.38 105 CYS A CA 1
ATOM 827 C C . CYS A 1 105 ? -5.684 13.033 2.579 1.00 87.38 105 CYS A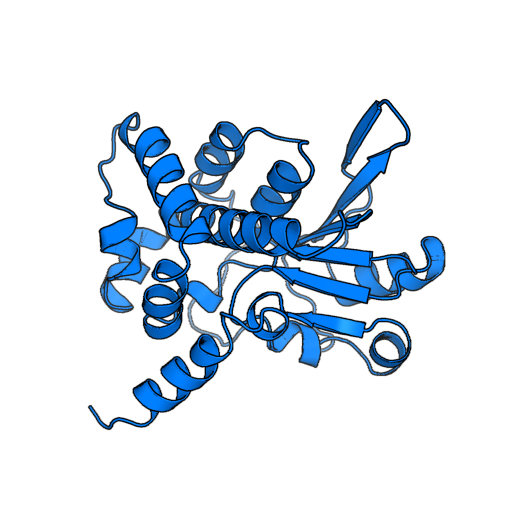 C 1
ATOM 829 O O . CYS A 1 105 ? -6.213 13.987 3.105 1.00 87.38 105 CYS A O 1
ATOM 831 N N . GLY A 1 106 ? -5.150 13.185 1.365 1.00 85.94 106 GLY A N 1
ATOM 832 C CA . GLY A 1 106 ? -5.231 14.446 0.618 1.00 85.94 106 GLY A CA 1
ATOM 833 C C . GLY A 1 106 ? -4.393 15.603 1.180 1.00 85.94 106 GLY A C 1
ATOM 834 O O . GLY A 1 106 ? -4.586 16.739 0.750 1.00 85.94 106 GLY A O 1
ATOM 835 N N . ALA A 1 107 ? -3.460 15.335 2.099 1.00 84.44 107 ALA A N 1
ATOM 836 C CA . ALA A 1 107 ? -2.480 16.315 2.567 1.00 84.44 107 ALA A CA 1
ATOM 837 C C . ALA A 1 107 ? -1.421 16.639 1.495 1.00 84.44 107 ALA A C 1
ATOM 839 O O . ALA A 1 107 ? -0.887 17.746 1.465 1.00 84.44 107 ALA A O 1
ATOM 840 N N . GLU A 1 108 ? -1.138 15.697 0.591 1.00 86.94 108 GLU A N 1
ATOM 841 C CA . GLU A 1 108 ? -0.212 15.883 -0.530 1.00 86.94 108 GLU A CA 1
ATOM 842 C C . GLU A 1 108 ? -0.767 15.329 -1.851 1.00 86.94 108 GLU A C 1
ATOM 844 O O . GLU A 1 108 ? -1.642 14.459 -1.883 1.00 86.94 108 GLU A O 1
ATOM 849 N N . SER A 1 109 ? -0.260 15.846 -2.975 1.00 92.88 109 SER A N 1
ATOM 850 C CA . SER A 1 109 ? -0.600 15.315 -4.296 1.00 92.88 109 SER A CA 1
ATOM 851 C C . SER A 1 109 ? 0.145 14.006 -4.564 1.00 92.88 109 SER A C 1
ATOM 853 O O . SER A 1 109 ? 1.236 13.773 -4.047 1.00 92.88 109 SER A O 1
ATOM 855 N N . PHE A 1 110 ? -0.414 13.158 -5.433 1.00 93.38 110 PHE A N 1
ATOM 856 C CA . PHE A 1 110 ? 0.251 11.916 -5.843 1.00 93.38 110 PHE A CA 1
ATOM 857 C C . PHE A 1 110 ? 1.615 12.169 -6.499 1.00 93.38 110 PHE A C 1
ATOM 859 O O . PHE A 1 110 ? 2.559 11.416 -6.287 1.00 93.38 110 PHE A O 1
ATOM 866 N N . GLU A 1 111 ? 1.743 13.260 -7.251 1.00 93.62 111 GLU A N 1
ATOM 867 C CA . GLU A 1 111 ? 3.012 13.669 -7.850 1.00 93.62 111 GLU A CA 1
ATOM 868 C C . GLU A 1 111 ? 4.064 14.018 -6.792 1.00 93.62 111 GLU A C 1
ATOM 870 O O . GLU A 1 111 ? 5.169 13.478 -6.834 1.00 93.62 111 GLU A O 1
ATOM 875 N N . ALA A 1 112 ? 3.706 14.850 -5.806 1.00 90.62 112 ALA A N 1
ATOM 876 C CA . ALA A 1 112 ? 4.601 15.205 -4.708 1.00 90.62 112 ALA A CA 1
ATOM 877 C C . ALA A 1 112 ? 5.036 13.958 -3.925 1.00 90.62 112 ALA A C 1
ATOM 879 O O . ALA A 1 112 ? 6.231 13.746 -3.727 1.00 90.62 112 ALA A O 1
ATOM 880 N N . MET A 1 113 ? 4.082 13.083 -3.596 1.00 92.50 113 MET A N 1
ATOM 881 C CA . MET A 1 113 ? 4.325 11.820 -2.903 1.00 92.50 113 MET A CA 1
ATOM 882 C C . MET A 1 113 ? 5.377 10.958 -3.619 1.00 92.50 113 MET A C 1
ATOM 884 O O . MET A 1 113 ? 6.318 10.470 -2.988 1.00 92.50 113 MET A O 1
ATOM 888 N N . ILE A 1 114 ? 5.245 10.763 -4.938 1.00 92.69 114 ILE A N 1
ATOM 889 C CA . ILE A 1 114 ? 6.184 9.950 -5.727 1.00 92.69 114 ILE A CA 1
ATOM 890 C C . ILE A 1 114 ? 7.567 10.600 -5.767 1.00 92.69 114 ILE A C 1
ATOM 892 O O . ILE A 1 114 ? 8.561 9.916 -5.528 1.00 92.69 114 ILE A O 1
ATOM 896 N N . LEU A 1 115 ? 7.644 11.908 -6.014 1.00 90.31 115 LEU A N 1
ATOM 897 C CA . LEU A 1 115 ? 8.917 12.627 -6.087 1.00 90.31 115 LEU A CA 1
ATOM 898 C C . LEU A 1 115 ? 9.662 12.621 -4.746 1.00 90.31 115 LEU A C 1
ATOM 900 O O . LEU A 1 115 ? 10.870 12.388 -4.726 1.00 90.31 115 LEU A O 1
ATOM 904 N N . GLU A 1 116 ? 8.966 12.823 -3.624 1.00 88.12 116 GLU A N 1
ATOM 905 C CA . GLU A 1 116 ? 9.561 12.727 -2.284 1.00 88.12 116 GLU A CA 1
ATOM 906 C C . GLU A 1 116 ? 10.009 11.297 -1.956 1.00 88.12 116 GLU A C 1
ATOM 908 O O . GLU A 1 116 ? 11.073 11.105 -1.369 1.00 88.12 116 GLU A O 1
ATOM 913 N N . SER A 1 117 ? 9.254 10.285 -2.392 1.00 85.44 117 SER A N 1
ATOM 914 C CA . SER A 1 117 ? 9.549 8.871 -2.113 1.00 85.44 117 SER A CA 1
ATOM 915 C C . SER A 1 117 ? 10.784 8.319 -2.839 1.00 85.44 117 SER A C 1
ATOM 917 O O . SER A 1 117 ? 11.258 7.236 -2.488 1.00 85.44 117 SER A O 1
ATOM 919 N N . ILE A 1 118 ? 11.285 9.019 -3.863 1.00 85.06 118 ILE A N 1
ATOM 920 C CA . ILE A 1 118 ? 12.506 8.658 -4.611 1.00 85.06 118 ILE A CA 1
ATOM 921 C C . ILE A 1 118 ? 13.742 9.318 -3.995 1.00 85.06 118 ILE A C 1
ATOM 923 O O . ILE A 1 118 ? 14.868 8.844 -4.186 1.00 85.06 118 ILE A O 1
ATOM 927 N N . LYS A 1 119 ? 13.563 10.416 -3.251 1.00 82.00 119 LYS A N 1
ATOM 928 C CA . LYS A 1 119 ? 14.694 11.105 -2.636 1.00 82.00 119 LYS A CA 1
ATOM 929 C C . LYS A 1 119 ? 15.382 10.154 -1.659 1.00 82.00 119 LYS A C 1
ATOM 931 O O . LYS A 1 119 ? 14.705 9.483 -0.877 1.00 82.00 119 LYS A O 1
ATOM 936 N N . PRO A 1 120 ? 16.725 10.094 -1.666 1.00 65.12 120 PRO A N 1
ATOM 937 C CA . PRO A 1 120 ? 17.446 9.312 -0.681 1.00 65.12 120 PRO A CA 1
ATOM 938 C C . PRO A 1 120 ? 17.057 9.831 0.700 1.00 65.12 120 PRO A C 1
ATOM 940 O O . PRO A 1 120 ? 17.304 10.992 1.031 1.00 65.12 120 PRO A O 1
ATOM 943 N N . SER A 1 121 ? 16.416 8.973 1.492 1.00 56.59 121 SER A N 1
ATOM 944 C CA . SER A 1 121 ? 16.110 9.260 2.887 1.00 56.59 121 SER A CA 1
ATOM 945 C C . SER A 1 121 ? 17.402 9.702 3.566 1.00 56.59 121 SER A C 1
ATOM 947 O O . SER A 1 121 ? 18.386 8.956 3.562 1.00 56.59 121 SER A O 1
ATOM 949 N N . THR A 1 122 ? 17.423 10.919 4.111 1.00 39.56 122 THR A N 1
ATOM 950 C CA . THR A 1 122 ? 18.536 11.396 4.932 1.00 39.56 122 THR A CA 1
ATOM 951 C C . THR A 1 122 ? 18.822 10.334 5.995 1.00 39.56 122 THR A C 1
ATOM 953 O O . THR A 1 122 ? 17.891 9.912 6.687 1.00 39.56 122 THR A O 1
ATOM 956 N N . PRO A 1 123 ? 20.066 9.828 6.098 1.00 36.19 123 PRO A N 1
ATOM 957 C CA . PRO A 1 123 ? 20.357 8.668 6.924 1.00 36.19 123 PRO A CA 1
ATOM 958 C C . PRO A 1 123 ? 20.085 9.009 8.387 1.00 36.19 123 PRO A C 1
ATOM 960 O O . PRO A 1 123 ? 20.861 9.699 9.046 1.00 36.19 123 PRO A O 1
ATOM 963 N N . SER A 1 124 ? 18.968 8.513 8.905 1.00 36.50 124 SER A N 1
ATOM 964 C CA . SER A 1 124 ? 18.721 8.428 10.336 1.00 36.50 124 SER A CA 1
ATOM 965 C C . SER A 1 124 ? 19.437 7.166 10.819 1.00 36.50 124 SER A C 1
ATOM 967 O O . SER A 1 124 ? 18.848 6.096 10.876 1.00 36.50 124 SER A O 1
ATOM 969 N N . ALA A 1 125 ? 20.733 7.320 11.120 1.00 28.61 125 ALA A N 1
ATOM 970 C CA . ALA A 1 125 ? 21.650 6.291 11.630 1.00 28.61 125 ALA A CA 1
ATOM 971 C C . ALA A 1 125 ? 21.907 5.082 10.686 1.00 28.61 125 ALA A C 1
ATOM 973 O O . ALA A 1 125 ? 21.091 4.752 9.827 1.00 28.61 125 ALA A O 1
ATOM 974 N N . PRO A 1 126 ? 23.081 4.425 10.784 1.00 28.91 126 PRO A N 1
ATOM 975 C CA . PRO A 1 126 ? 23.430 3.317 9.900 1.00 28.91 126 PRO A CA 1
ATOM 976 C C . PRO A 1 126 ? 22.520 2.111 10.158 1.00 28.91 126 PRO A C 1
ATOM 978 O O . PRO A 1 126 ? 22.546 1.510 11.231 1.00 28.91 126 PRO A O 1
ATOM 981 N N . VAL A 1 127 ? 21.744 1.733 9.143 1.00 34.62 127 VAL A N 1
ATOM 982 C CA . VAL A 1 127 ? 21.109 0.417 9.057 1.00 34.62 127 VAL A CA 1
ATOM 983 C C . VAL A 1 127 ? 22.220 -0.587 8.753 1.00 34.62 127 VAL A C 1
ATOM 985 O O . VAL A 1 127 ? 22.780 -0.591 7.658 1.00 34.62 127 VAL A O 1
ATOM 988 N N . ILE A 1 128 ? 22.584 -1.406 9.739 1.00 29.09 128 ILE A N 1
ATOM 989 C CA . ILE A 1 128 ? 23.515 -2.519 9.542 1.00 29.09 128 ILE A CA 1
ATOM 990 C C . ILE A 1 128 ? 22.815 -3.539 8.633 1.00 29.09 128 ILE A C 1
ATOM 992 O O . ILE A 1 128 ? 21.858 -4.192 9.042 1.00 29.09 128 ILE A O 1
ATOM 996 N N . GLN A 1 129 ? 23.277 -3.647 7.386 1.00 28.44 129 GLN A N 1
ATOM 997 C CA . GLN A 1 129 ? 22.867 -4.700 6.458 1.00 28.44 129 GLN A CA 1
ATOM 998 C C . GLN A 1 129 ? 23.274 -6.067 7.024 1.00 28.44 129 GLN A C 1
ATOM 1000 O O . GLN A 1 129 ? 24.449 -6.288 7.313 1.00 28.44 129 GLN A O 1
ATOM 1005 N N . GLY A 1 130 ? 22.311 -6.984 7.147 1.00 28.56 130 GLY A N 1
ATOM 1006 C CA . GLY A 1 130 ? 22.583 -8.398 7.432 1.00 28.56 130 GLY A CA 1
ATOM 1007 C C . GLY A 1 130 ? 22.073 -8.946 8.765 1.00 28.56 130 GLY A C 1
ATOM 1008 O O . GLY A 1 130 ? 22.422 -10.069 9.109 1.00 28.56 130 GLY A O 1
ATOM 1009 N N . LEU A 1 131 ? 21.237 -8.215 9.498 1.00 25.73 131 LEU A N 1
ATOM 1010 C CA . LEU A 1 131 ? 20.477 -8.778 10.611 1.00 25.73 131 LEU A CA 1
ATOM 1011 C C . LEU A 1 131 ? 18.993 -8.712 10.258 1.00 25.73 131 LEU A C 1
ATOM 1013 O O . LEU A 1 131 ? 18.489 -7.639 9.918 1.00 25.73 131 LEU A O 1
ATOM 1017 N N . GLU A 1 132 ? 18.305 -9.857 10.357 1.00 32.97 132 GLU A N 1
ATOM 1018 C CA . GLU A 1 132 ? 16.897 -9.888 10.769 1.00 32.97 132 GLU A CA 1
ATOM 1019 C C . GLU A 1 132 ? 16.705 -8.745 11.762 1.00 32.97 132 GLU A C 1
ATOM 1021 O O . GLU A 1 132 ? 17.506 -8.638 12.697 1.00 32.97 132 GLU A O 1
ATOM 1026 N N . MET A 1 133 ? 15.767 -7.829 11.484 1.00 34.25 133 MET A N 1
ATOM 1027 C CA . MET A 1 133 ? 15.636 -6.597 12.261 1.00 34.25 133 MET A CA 1
ATOM 1028 C C . MET A 1 133 ? 15.782 -6.944 13.741 1.00 34.25 133 MET A C 1
ATOM 1030 O O . MET A 1 133 ? 15.020 -7.795 14.206 1.00 34.25 133 MET A O 1
ATOM 1034 N N . PRO A 1 134 ? 16.753 -6.374 14.482 1.00 30.48 134 PRO A N 1
ATOM 1035 C CA . PRO A 1 134 ? 16.802 -6.622 15.901 1.00 30.48 134 PRO A CA 1
ATOM 1036 C C . PRO A 1 134 ? 15.537 -5.976 16.444 1.00 30.48 134 PRO A C 1
ATOM 1038 O O . PRO A 1 134 ? 15.455 -4.756 16.584 1.00 30.48 134 PRO A O 1
ATOM 1041 N N . ILE A 1 135 ? 14.521 -6.807 16.668 1.00 38.03 135 ILE A N 1
ATOM 1042 C CA . ILE A 1 135 ? 13.359 -6.486 17.470 1.00 38.03 135 ILE A CA 1
ATOM 1043 C C . ILE A 1 135 ? 13.969 -6.175 18.832 1.00 38.03 135 ILE A C 1
ATOM 1045 O O . ILE A 1 135 ? 14.242 -7.067 19.636 1.00 38.03 135 ILE A O 1
ATOM 1049 N N . LEU A 1 136 ? 14.276 -4.897 19.072 1.00 40.12 136 LEU A N 1
ATOM 1050 C CA . LEU A 1 136 ? 14.473 -4.410 20.428 1.00 40.12 136 LEU A CA 1
ATOM 1051 C C . LEU A 1 136 ? 13.239 -4.874 21.192 1.00 40.12 136 LEU A C 1
ATOM 1053 O O . LEU A 1 136 ? 12.149 -4.829 20.626 1.00 40.12 136 LEU A O 1
ATOM 1057 N N . SER A 1 137 ? 13.432 -5.368 22.414 1.00 37.22 137 SER A N 1
ATOM 1058 C CA . SER A 1 137 ? 12.594 -6.330 23.155 1.00 37.22 137 SER A CA 1
ATOM 1059 C C . SER A 1 137 ? 11.117 -5.952 23.424 1.00 37.22 137 SER A C 1
ATOM 1061 O O . SER A 1 137 ? 10.521 -6.470 24.364 1.00 37.22 137 SER A O 1
ATOM 1063 N N . ARG A 1 138 ? 10.538 -5.031 22.649 1.00 39.22 138 ARG A N 1
ATOM 1064 C CA . ARG A 1 138 ? 9.176 -4.489 22.666 1.00 39.22 138 ARG A CA 1
ATOM 1065 C C . ARG A 1 138 ? 8.653 -4.044 21.281 1.00 39.22 138 ARG A C 1
ATOM 1067 O O . ARG A 1 138 ? 7.791 -3.183 21.221 1.00 39.22 138 ARG A O 1
ATOM 1074 N N . GLY A 1 139 ? 9.200 -4.528 20.162 1.00 42.09 139 GLY A N 1
ATOM 1075 C CA . GLY A 1 139 ? 8.689 -4.152 18.829 1.00 42.09 139 GLY A CA 1
ATOM 1076 C C . GLY A 1 139 ? 9.069 -2.753 18.334 1.00 42.09 139 GLY A C 1
ATOM 1077 O O . GLY A 1 139 ? 8.577 -2.312 17.298 1.00 42.09 139 GLY A O 1
ATOM 1078 N N . ALA A 1 140 ? 9.982 -2.070 19.029 1.00 36.62 140 ALA A N 1
ATOM 1079 C CA . ALA A 1 140 ? 10.451 -0.750 18.636 1.00 36.62 140 ALA A CA 1
ATOM 1080 C C . ALA A 1 140 ? 11.275 -0.829 17.341 1.00 36.62 140 ALA A C 1
ATOM 1082 O O . ALA A 1 140 ? 12.411 -1.306 17.325 1.00 36.62 140 ALA A O 1
ATOM 1083 N N . THR A 1 141 ? 10.707 -0.322 16.251 1.00 48.62 141 THR A N 1
ATOM 1084 C CA . THR A 1 141 ? 11.453 0.018 15.038 1.00 48.62 141 THR A CA 1
ATOM 1085 C C . THR A 1 141 ? 11.970 1.451 15.159 1.00 48.62 141 THR A C 1
ATOM 1087 O O . THR A 1 141 ? 11.221 2.322 15.580 1.00 48.62 141 THR A O 1
ATOM 1090 N N . ASN A 1 142 ? 13.186 1.762 14.703 1.00 48.97 142 ASN A N 1
ATOM 1091 C CA . ASN A 1 142 ? 13.694 3.151 14.659 1.00 48.97 142 ASN A CA 1
ATOM 1092 C C . ASN A 1 142 ? 12.954 4.069 13.652 1.00 48.97 142 ASN A C 1
ATOM 1094 O O . ASN A 1 142 ? 13.418 5.168 13.351 1.00 48.97 142 ASN A O 1
ATOM 1098 N N . ALA A 1 143 ? 11.828 3.622 13.097 1.00 56.69 143 ALA A N 1
ATOM 1099 C CA . ALA A 1 143 ? 11.049 4.350 12.113 1.00 56.69 143 ALA A CA 1
ATOM 1100 C C . ALA A 1 143 ? 9.902 5.110 12.786 1.00 56.69 143 ALA A C 1
ATOM 1102 O O . ALA A 1 143 ? 9.153 4.559 13.589 1.00 56.69 143 ALA A O 1
ATOM 1103 N N . ARG A 1 144 ? 9.769 6.389 12.427 1.00 66.19 144 ARG A N 1
ATOM 1104 C CA . ARG A 1 144 ? 8.705 7.262 12.925 1.00 66.19 144 ARG A CA 1
ATOM 1105 C C . ARG A 1 144 ? 7.347 6.839 12.376 1.00 66.19 144 ARG A C 1
ATOM 1107 O O . ARG A 1 144 ? 7.226 6.484 11.198 1.00 66.19 144 ARG A O 1
ATOM 1114 N N . VAL A 1 145 ? 6.342 6.920 13.239 1.00 70.00 145 VAL A N 1
ATOM 1115 C CA . VAL A 1 145 ? 4.930 6.762 12.897 1.00 70.00 145 VAL A CA 1
ATOM 1116 C C . VAL A 1 145 ? 4.309 8.144 12.782 1.00 70.00 145 VAL A C 1
ATOM 1118 O O . VAL A 1 145 ? 4.349 8.925 13.732 1.00 70.00 145 VAL A O 1
ATOM 1121 N N . HIS A 1 146 ? 3.736 8.423 11.617 1.00 72.69 146 HIS A N 1
ATOM 1122 C CA . HIS A 1 146 ? 2.996 9.646 11.330 1.00 72.69 146 HIS A CA 1
ATOM 1123 C C . HIS A 1 146 ? 1.500 9.353 11.407 1.00 72.69 146 HIS A C 1
ATOM 1125 O O . HIS A 1 146 ? 1.051 8.307 10.933 1.00 72.69 146 HIS A O 1
ATOM 1131 N N . SER A 1 147 ? 0.734 10.266 12.002 1.00 77.38 147 SER A N 1
ATOM 1132 C CA . SER A 1 147 ? -0.725 10.178 12.050 1.00 77.38 147 SER A CA 1
ATOM 1133 C C . SER A 1 147 ? -1.349 11.409 11.406 1.00 77.38 147 SER A C 1
ATOM 1135 O O . SER A 1 147 ? -0.909 12.535 11.635 1.00 77.38 147 SER A O 1
ATOM 1137 N N . PHE A 1 148 ? -2.366 11.182 10.585 1.00 77.25 148 PHE A N 1
ATOM 1138 C CA . PHE A 1 148 ? -3.132 12.222 9.915 1.00 77.25 148 PHE A CA 1
ATOM 1139 C C . PHE A 1 148 ? -4.599 12.062 10.297 1.00 77.25 148 PHE A C 1
ATOM 1141 O O . PHE A 1 148 ? -5.142 10.950 10.284 1.00 77.25 148 PHE A O 1
ATOM 1148 N N . GLU A 1 149 ? -5.229 13.180 10.636 1.00 78.44 149 GLU A N 1
ATOM 1149 C CA . GLU A 1 149 ? -6.632 13.231 11.038 1.00 78.44 149 GLU A CA 1
ATOM 1150 C C . GLU A 1 149 ? -7.425 14.135 10.091 1.00 78.44 149 GLU A C 1
ATOM 1152 O O . GLU A 1 149 ? -6.921 15.148 9.595 1.00 78.44 149 GLU A O 1
ATOM 1157 N N . VAL A 1 150 ? -8.683 13.757 9.856 1.00 69.38 150 VAL A N 1
ATOM 1158 C CA . VAL A 1 150 ? -9.671 14.626 9.208 1.00 69.38 150 VAL A CA 1
ATOM 1159 C C . VAL A 1 150 ? -10.100 15.683 10.231 1.00 69.38 150 VAL A C 1
ATOM 1161 O O . VAL A 1 150 ? -10.728 15.332 11.231 1.00 69.38 150 VAL A O 1
ATOM 1164 N N . SER A 1 151 ? -9.797 16.962 9.998 1.00 60.03 151 SER A N 1
ATOM 1165 C CA . SER A 1 151 ? -10.389 18.056 10.780 1.00 60.03 151 SER A CA 1
ATOM 1166 C C . SER A 1 151 ? -11.713 18.480 10.146 1.00 60.03 151 SER A C 1
ATOM 1168 O O . SER A 1 151 ? -11.802 18.628 8.925 1.00 60.03 151 SER A O 1
ATOM 1170 N N . ASP A 1 152 ? -12.743 18.691 10.971 1.00 51.78 152 ASP A N 1
ATOM 1171 C CA . ASP A 1 152 ? -14.080 19.115 10.540 1.00 51.78 152 ASP A CA 1
ATOM 1172 C C . ASP A 1 152 ? -14.025 20.454 9.774 1.00 51.78 152 ASP A C 1
ATOM 1174 O O . ASP A 1 152 ? -14.087 21.535 10.356 1.00 51.78 152 ASP A O 1
ATOM 1178 N N . GLY A 1 153 ? -13.925 20.382 8.443 1.00 48.88 153 GLY A N 1
ATOM 1179 C CA . GLY A 1 153 ? -14.115 21.510 7.524 1.00 48.88 153 GLY A CA 1
ATOM 1180 C C . GLY A 1 153 ? -12.861 22.228 7.007 1.00 48.88 153 GLY A C 1
ATOM 1181 O O . GLY A 1 153 ? -13.006 23.043 6.099 1.00 48.88 153 GLY A O 1
ATOM 1182 N N . GLU A 1 154 ? -11.652 21.920 7.493 1.00 47.38 154 GLU A N 1
ATOM 1183 C CA . GLU A 1 154 ? -10.407 22.618 7.082 1.00 47.38 154 GLU A CA 1
ATOM 1184 C C . GLU A 1 154 ? -9.384 21.732 6.346 1.00 47.38 154 GLU A C 1
ATOM 1186 O O . GLU A 1 154 ? -8.272 22.162 6.046 1.00 47.38 154 GLU A O 1
ATOM 1191 N N . GLY A 1 155 ? -9.772 20.509 5.983 1.00 57.88 155 GLY A N 1
ATOM 1192 C CA . GLY A 1 155 ? -8.867 19.538 5.373 1.00 57.88 155 GLY A CA 1
ATOM 1193 C C . GLY A 1 155 ? -8.134 18.703 6.422 1.00 57.88 155 GLY A C 1
ATOM 1194 O O . GLY A 1 155 ? -8.552 18.612 7.576 1.00 57.88 155 GLY A O 1
ATOM 1195 N N . PHE A 1 156 ? -7.075 18.023 5.997 1.00 62.41 156 PHE A N 1
ATOM 1196 C CA . PHE A 1 156 ? -6.364 17.067 6.837 1.00 62.41 156 PHE A CA 1
ATOM 1197 C C . PHE A 1 156 ? -5.171 17.726 7.512 1.00 62.41 156 PHE A C 1
ATOM 1199 O O . PHE A 1 156 ? -4.402 18.448 6.876 1.00 62.41 156 PHE A O 1
ATOM 1206 N N . CYS A 1 157 ? -5.010 17.461 8.805 1.00 59.03 157 CYS A N 1
ATOM 1207 C CA . CYS A 1 157 ? -3.872 17.942 9.575 1.00 59.03 157 CYS A CA 1
ATOM 1208 C C . CYS A 1 157 ? -2.986 16.757 9.955 1.00 59.03 157 CYS A C 1
ATOM 1210 O O . CYS A 1 157 ? -3.464 15.752 10.488 1.00 59.03 157 CYS A O 1
ATOM 1212 N N . GLU A 1 158 ? -1.683 16.885 9.700 1.00 65.06 158 GLU A N 1
ATOM 1213 C CA . GLU A 1 158 ? -0.703 16.019 10.345 1.00 65.06 158 GLU A CA 1
ATOM 1214 C C . GLU A 1 158 ? -0.776 16.283 11.851 1.00 65.06 158 GLU A C 1
ATOM 1216 O O . GLU A 1 158 ? -0.651 17.424 12.309 1.00 65.06 158 GLU A O 1
ATOM 1221 N N . SER A 1 159 ? -1.037 15.236 12.628 1.00 64.12 159 SER A N 1
ATOM 1222 C CA . SER A 1 159 ? -1.012 15.355 14.076 1.00 64.12 159 SER A CA 1
ATOM 1223 C C . SER A 1 159 ? 0.432 15.632 14.500 1.00 64.12 159 SER A C 1
ATOM 1225 O O . SER A 1 159 ? 1.334 14.894 14.099 1.00 64.12 159 SER A O 1
ATOM 1227 N N . PRO A 1 160 ? 0.691 16.634 15.358 1.00 54.56 160 PRO A N 1
ATOM 1228 C CA . PRO A 1 160 ? 2.041 16.964 15.823 1.00 54.56 160 PRO A CA 1
ATOM 1229 C C . PRO A 1 160 ? 2.675 15.869 16.704 1.00 54.56 160 PRO A C 1
ATOM 1231 O O . PRO A 1 160 ? 3.766 16.049 17.243 1.00 54.56 160 PRO A O 1
ATOM 1234 N N . GLN A 1 161 ? 1.981 14.751 16.915 1.00 58.44 161 GLN A N 1
ATOM 1235 C CA . GLN A 1 161 ? 2.418 13.658 17.765 1.00 58.44 161 GLN A CA 1
ATOM 1236 C C . GLN A 1 161 ? 3.243 12.648 16.960 1.00 58.44 161 GLN A C 1
ATOM 1238 O O . GLN A 1 161 ? 2.706 11.739 16.331 1.00 58.44 161 GLN A O 1
ATOM 1243 N N . GLU A 1 162 ? 4.566 12.786 17.025 1.00 58.44 162 GLU A N 1
ATOM 1244 C CA . GLU A 1 162 ? 5.496 11.763 16.548 1.00 58.44 162 GLU A CA 1
ATOM 1245 C C . GLU A 1 162 ? 5.648 10.663 17.614 1.00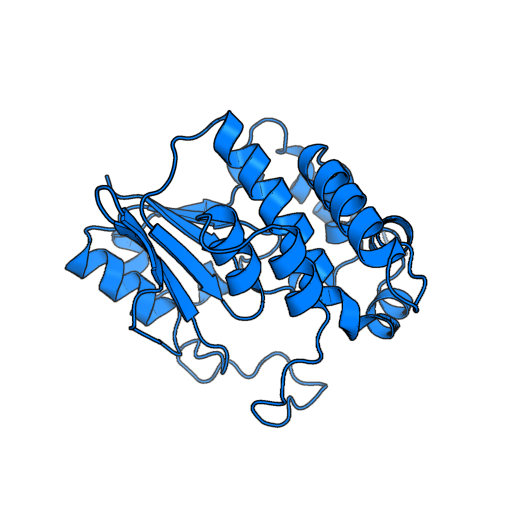 58.44 162 GLU A C 1
ATOM 1247 O O . GLU A 1 162 ? 6.005 10.942 18.763 1.00 58.44 162 GLU A O 1
ATOM 1252 N N . CYS A 1 163 ? 5.415 9.401 17.243 1.00 63.53 163 CYS A N 1
ATOM 1253 C CA . CYS A 1 163 ? 5.778 8.250 18.073 1.00 63.53 163 CYS A CA 1
ATOM 1254 C C . CYS A 1 163 ? 6.769 7.350 17.326 1.00 63.53 163 CYS A C 1
ATOM 1256 O O . CYS A 1 163 ? 6.682 7.180 16.110 1.00 63.53 163 CYS A O 1
ATOM 1258 N N . TYR A 1 164 ? 7.717 6.773 18.063 1.00 65.94 164 TYR A N 1
ATOM 1259 C CA . TYR A 1 164 ? 8.684 5.800 17.536 1.00 65.94 164 TYR A CA 1
ATOM 1260 C C . TYR A 1 164 ? 8.162 4.358 17.614 1.00 65.94 164 TYR A C 1
ATOM 1262 O O . TYR A 1 164 ? 8.829 3.437 17.155 1.00 65.94 164 TYR A O 1
ATOM 1270 N N . ASP A 1 165 ? 6.980 4.160 18.199 1.00 74.81 165 ASP A N 1
ATOM 1271 C CA . ASP A 1 165 ? 6.371 2.851 18.381 1.00 74.81 165 ASP A CA 1
ATOM 1272 C C . ASP A 1 165 ? 4.933 2.831 17.840 1.00 74.81 165 ASP A C 1
ATOM 1274 O O . ASP A 1 165 ? 4.076 3.624 18.237 1.00 74.81 165 ASP A O 1
ATOM 1278 N N . VAL A 1 166 ? 4.682 1.903 16.915 1.00 77.56 166 VAL A N 1
ATOM 1279 C CA . VAL A 1 166 ? 3.366 1.685 16.302 1.00 77.56 166 VAL A CA 1
ATOM 1280 C C . VAL A 1 166 ? 2.363 1.209 17.348 1.00 77.56 166 VAL A C 1
ATOM 1282 O O . VAL A 1 166 ? 1.217 1.656 17.323 1.00 77.56 166 VAL A O 1
ATOM 1285 N N . VAL A 1 167 ? 2.786 0.352 18.284 1.00 79.75 167 VAL A N 1
ATOM 1286 C CA . VAL A 1 167 ? 1.903 -0.206 19.318 1.00 79.75 167 VAL A CA 1
ATOM 1287 C C . VAL A 1 167 ? 1.404 0.911 20.230 1.00 79.75 167 VAL A C 1
ATOM 1289 O O . VAL A 1 167 ? 0.196 1.109 20.342 1.00 79.75 167 VAL A O 1
ATOM 1292 N N . SER A 1 168 ? 2.322 1.714 20.773 1.00 81.44 168 SER A N 1
ATOM 1293 C CA . SER A 1 168 ? 1.994 2.880 21.604 1.00 81.44 168 SER A CA 1
ATOM 1294 C C . SER A 1 168 ? 1.063 3.874 20.897 1.00 81.44 168 SER A C 1
ATOM 1296 O O . SER A 1 168 ? 0.161 4.437 21.518 1.00 81.44 168 SER A O 1
ATOM 1298 N N . MET A 1 169 ? 1.249 4.099 19.590 1.00 82.94 169 MET A N 1
ATOM 1299 C CA . MET A 1 169 ? 0.361 4.974 18.816 1.00 82.94 169 MET A CA 1
ATOM 1300 C C . MET A 1 169 ? -1.055 4.391 18.697 1.00 82.94 169 MET A C 1
ATOM 1302 O O . MET A 1 169 ? -2.037 5.108 18.885 1.00 82.94 169 MET A O 1
ATOM 1306 N N . ILE A 1 170 ? -1.179 3.093 18.410 1.00 84.12 170 ILE A N 1
ATOM 1307 C CA . ILE A 1 170 ? -2.481 2.418 18.310 1.00 84.12 170 ILE A CA 1
ATOM 1308 C C . ILE A 1 170 ? -3.196 2.421 19.663 1.00 84.12 170 ILE A C 1
ATOM 1310 O O . ILE A 1 170 ? -4.390 2.710 19.707 1.00 84.12 170 ILE A O 1
ATOM 1314 N N . GLU A 1 171 ? -2.484 2.142 20.757 1.00 84.81 171 GLU A N 1
ATOM 1315 C CA . GLU A 1 171 ? -3.030 2.208 22.119 1.00 84.81 171 GLU A CA 1
ATOM 1316 C C . GLU A 1 171 ? -3.600 3.584 22.426 1.00 84.81 171 GLU A C 1
ATOM 1318 O O . GLU A 1 171 ? -4.752 3.707 22.842 1.00 84.81 171 GLU A O 1
ATOM 1323 N N . LYS A 1 172 ? -2.821 4.624 22.136 1.00 85.31 172 LYS A N 1
ATOM 1324 C CA . LYS A 1 172 ? -3.243 6.002 22.346 1.00 85.31 172 LYS A CA 1
ATOM 1325 C C . LYS A 1 172 ? -4.488 6.351 21.538 1.00 85.31 172 LYS A C 1
ATOM 1327 O O . LYS A 1 172 ? -5.411 6.961 22.066 1.00 85.31 172 LYS A O 1
ATOM 1332 N N . LEU A 1 173 ? -4.550 5.943 20.272 1.00 86.50 173 LEU A N 1
ATOM 1333 C CA . LEU A 1 173 ? -5.728 6.169 19.432 1.00 86.50 173 LEU A CA 1
ATOM 1334 C C . LEU A 1 173 ? -6.945 5.360 19.898 1.00 86.50 173 LEU A C 1
ATOM 1336 O O . LEU A 1 173 ? -8.079 5.828 19.769 1.00 86.50 173 LEU A O 1
ATOM 1340 N N . ALA A 1 174 ? -6.737 4.168 20.456 1.00 87.81 174 ALA A N 1
ATOM 1341 C CA . ALA A 1 174 ? -7.804 3.395 21.080 1.00 87.81 174 ALA A CA 1
ATOM 1342 C C . ALA A 1 174 ? -8.369 4.126 22.307 1.00 87.81 174 ALA A C 1
ATOM 1344 O O . ALA A 1 174 ? -9.589 4.239 22.431 1.00 87.81 174 ALA A O 1
ATOM 1345 N N . ASP A 1 175 ? -7.501 4.682 23.154 1.00 87.00 175 ASP A N 1
ATOM 1346 C CA . ASP A 1 175 ? -7.889 5.376 24.386 1.00 87.00 175 ASP A CA 1
ATOM 1347 C C . ASP A 1 175 ? -8.505 6.759 24.130 1.00 87.00 175 ASP A C 1
ATOM 1349 O O . ASP A 1 175 ? -9.562 7.084 24.668 1.00 87.00 175 ASP A O 1
ATOM 1353 N N . GLU A 1 176 ? -7.869 7.582 23.295 1.00 87.44 176 GLU A N 1
ATOM 1354 C CA . GLU A 1 176 ? -8.256 8.984 23.091 1.00 87.44 176 GLU A CA 1
ATOM 1355 C C . GLU A 1 176 ? -9.344 9.152 22.027 1.00 87.44 176 GLU A C 1
ATOM 1357 O O . GLU A 1 176 ? -10.185 10.047 22.128 1.00 87.44 176 GLU A O 1
ATOM 1362 N N . LYS A 1 177 ? -9.326 8.312 20.986 1.00 84.50 177 LYS A N 1
ATOM 1363 C CA . LYS A 1 177 ? -10.187 8.455 19.798 1.00 84.50 177 LYS A CA 1
ATOM 1364 C C . LYS A 1 177 ? -11.168 7.295 19.627 1.00 84.50 177 LYS A C 1
ATOM 1366 O O . LYS A 1 177 ? -11.928 7.271 18.655 1.00 84.50 177 LYS A O 1
ATOM 1371 N N . GLY A 1 178 ? -11.164 6.328 20.546 1.00 87.06 178 GLY A N 1
ATOM 1372 C CA . GLY A 1 178 ? -12.045 5.164 20.491 1.00 87.06 178 GLY A CA 1
ATOM 1373 C C . GLY A 1 178 ? -11.818 4.305 19.247 1.00 87.06 178 GLY A C 1
ATOM 1374 O O . GLY A 1 178 ? -12.788 3.781 18.691 1.00 87.06 178 GLY A O 1
ATOM 1375 N N . LEU A 1 179 ? -10.572 4.215 18.760 1.00 89.25 179 LEU A N 1
ATOM 1376 C CA . LEU A 1 179 ? -10.197 3.342 17.646 1.00 89.25 179 LEU A CA 1
ATOM 1377 C C . LEU A 1 179 ? -10.589 1.897 17.977 1.00 89.25 179 LEU A C 1
ATOM 1379 O O . LEU A 1 179 ? -10.099 1.316 18.937 1.00 89.25 179 LEU A O 1
ATOM 1383 N N . THR A 1 180 ? -11.472 1.320 17.164 1.00 90.50 180 THR A N 1
ATOM 1384 C CA . THR A 1 180 ? -11.965 -0.061 17.339 1.00 90.50 180 THR A CA 1
ATOM 1385 C C . THR A 1 180 ? -11.488 -1.002 16.242 1.00 90.50 180 THR A C 1
ATOM 1387 O O . THR A 1 180 ? -11.558 -2.219 16.386 1.00 90.50 180 THR A O 1
ATOM 1390 N N . GLN A 1 181 ? -11.029 -0.446 15.121 1.00 90.50 181 GLN A N 1
ATOM 1391 C CA . GLN A 1 181 ? -10.632 -1.219 13.957 1.00 90.50 181 GLN A CA 1
ATOM 1392 C C . GLN A 1 181 ? -9.492 -0.520 13.224 1.00 90.50 181 GLN A C 1
ATOM 1394 O O . GLN A 1 181 ? -9.563 0.686 12.982 1.00 90.50 181 GLN A O 1
ATOM 1399 N N . LEU A 1 182 ? -8.476 -1.285 12.841 1.00 89.81 182 LEU A N 1
ATOM 1400 C CA . LEU A 1 182 ? -7.341 -0.823 12.061 1.00 89.81 182 LEU A CA 1
ATOM 1401 C C . LEU A 1 182 ? -7.227 -1.658 10.784 1.00 89.81 182 LEU A C 1
ATOM 1403 O O . LEU A 1 182 ? -7.035 -2.871 10.842 1.00 89.81 182 LEU A O 1
ATOM 1407 N N . ILE A 1 183 ? -7.365 -1.006 9.633 1.00 90.94 183 ILE A N 1
ATOM 1408 C CA . ILE A 1 183 ? -7.247 -1.652 8.327 1.00 90.94 183 ILE A CA 1
ATOM 1409 C C . ILE A 1 183 ? -5.839 -1.439 7.794 1.00 90.94 183 ILE A C 1
ATOM 1411 O O . ILE A 1 183 ? -5.392 -0.308 7.618 1.00 90.94 183 ILE A O 1
ATOM 1415 N N . ILE A 1 184 ? -5.141 -2.525 7.515 1.00 89.25 184 ILE A N 1
ATOM 1416 C CA . ILE A 1 184 ? -3.774 -2.510 7.021 1.00 89.25 184 ILE A CA 1
ATOM 1417 C C . ILE A 1 184 ? -3.797 -2.430 5.491 1.00 89.25 184 ILE A C 1
ATOM 1419 O O . ILE A 1 184 ? -4.459 -3.223 4.809 1.00 89.25 184 ILE A O 1
ATOM 1423 N N . ILE A 1 185 ? -3.072 -1.448 4.958 1.00 89.88 185 ILE A N 1
ATOM 1424 C CA . ILE A 1 185 ? -2.873 -1.204 3.531 1.00 89.88 185 ILE A CA 1
ATOM 1425 C C . ILE A 1 185 ? -1.425 -1.531 3.174 1.00 89.88 185 ILE A C 1
ATOM 1427 O O . ILE A 1 185 ? -0.480 -0.834 3.554 1.00 89.88 185 ILE A O 1
ATOM 1431 N N . GLY A 1 186 ? -1.267 -2.592 2.395 1.00 79.56 186 GLY A N 1
ATOM 1432 C CA . GLY A 1 186 ? 0.022 -3.090 1.941 1.00 79.56 186 GLY A CA 1
ATOM 1433 C C . GLY A 1 186 ? 0.105 -4.595 2.155 1.00 79.56 186 GLY A C 1
ATOM 1434 O O . GLY A 1 186 ? -0.421 -5.075 3.154 1.00 79.56 186 GLY A O 1
ATOM 1435 N N . PRO A 1 187 ? 0.749 -5.334 1.240 1.00 70.50 187 PRO A N 1
ATOM 1436 C CA . PRO A 1 187 ? 0.935 -6.762 1.436 1.00 70.50 187 PRO A CA 1
ATOM 1437 C C . PRO A 1 187 ? 1.911 -7.010 2.595 1.00 70.50 187 PRO A C 1
ATOM 1439 O O . PRO A 1 187 ? 2.823 -6.210 2.797 1.00 70.50 187 PRO A O 1
ATOM 1442 N N . GLY A 1 188 ? 1.773 -8.125 3.313 1.00 58.84 188 GLY A N 1
ATOM 1443 C CA . GLY A 1 188 ? 2.859 -8.727 4.107 1.00 58.84 188 GLY A CA 1
ATOM 1444 C C . GLY A 1 188 ? 3.220 -7.992 5.398 1.00 58.84 188 GLY A C 1
ATOM 1445 O O . GLY A 1 188 ? 4.398 -7.835 5.717 1.00 58.84 188 GLY A O 1
ATOM 1446 N N . LEU A 1 189 ? 2.208 -7.527 6.126 1.00 63.19 189 LEU A N 1
ATOM 1447 C CA . LEU A 1 189 ? 2.349 -6.811 7.397 1.00 63.19 189 LEU A CA 1
ATOM 1448 C C . LEU A 1 189 ? 2.063 -7.670 8.636 1.00 63.19 189 LEU A C 1
ATOM 1450 O O . LEU A 1 189 ? 1.873 -7.125 9.725 1.00 63.19 189 LEU A O 1
ATOM 1454 N N . ASP A 1 190 ? 2.112 -8.995 8.485 1.00 54.59 190 ASP A N 1
ATOM 1455 C CA . ASP A 1 190 ? 1.891 -9.984 9.552 1.00 54.59 190 ASP A CA 1
ATOM 1456 C C . ASP A 1 190 ? 2.716 -9.685 10.816 1.00 54.59 190 ASP A C 1
ATOM 1458 O O . ASP A 1 190 ? 2.235 -9.846 11.939 1.00 54.59 190 ASP A O 1
ATOM 1462 N N . ALA A 1 191 ? 3.919 -9.127 10.640 1.00 53.34 191 ALA A N 1
ATOM 1463 C CA . ALA A 1 191 ? 4.802 -8.742 11.734 1.00 53.34 191 ALA A CA 1
ATOM 1464 C C . ALA A 1 191 ? 4.178 -7.717 12.701 1.00 53.34 191 ALA A C 1
ATOM 1466 O O . ALA A 1 191 ? 4.431 -7.790 13.896 1.00 53.34 191 ALA A O 1
ATOM 1467 N N . ILE A 1 192 ? 3.336 -6.778 12.250 1.00 60.66 192 ILE A N 1
ATOM 1468 C CA . ILE A 1 192 ? 2.710 -5.810 13.175 1.00 60.66 192 ILE A CA 1
ATOM 1469 C C . ILE A 1 192 ? 1.642 -6.478 14.032 1.00 60.66 192 ILE A C 1
ATOM 1471 O O . ILE A 1 192 ? 1.535 -6.166 15.217 1.00 60.66 192 ILE A O 1
ATOM 1475 N N . GLY A 1 193 ? 0.899 -7.426 13.455 1.00 58.41 193 GLY A N 1
ATOM 1476 C CA . GLY A 1 193 ? -0.035 -8.247 14.211 1.00 58.41 193 GLY A CA 1
ATOM 1477 C C . GLY A 1 193 ? 0.680 -8.914 15.378 1.00 58.41 193 GLY A C 1
ATOM 1478 O O . GLY A 1 193 ? 0.233 -8.766 16.510 1.00 58.41 193 GLY A O 1
ATOM 1479 N N . GLU A 1 194 ? 1.830 -9.546 15.124 1.00 59.28 194 GLU A N 1
ATOM 1480 C CA . GLU A 1 194 ? 2.663 -10.206 16.139 1.00 59.28 194 GLU A CA 1
ATOM 1481 C C . GLU A 1 194 ? 3.227 -9.256 17.201 1.00 59.28 194 GLU A C 1
ATOM 1483 O O . GLU A 1 194 ? 3.266 -9.626 18.373 1.00 59.28 194 GLU A O 1
ATOM 1488 N N . LEU A 1 195 ? 3.602 -8.034 16.815 1.00 59.31 195 LEU A N 1
ATOM 1489 C CA . LEU A 1 195 ? 4.199 -7.034 17.706 1.00 59.31 195 LEU A CA 1
ATOM 1490 C C . LEU A 1 195 ? 3.206 -6.375 18.668 1.00 59.31 195 LEU A C 1
ATOM 1492 O O . LEU A 1 195 ? 3.629 -5.794 19.664 1.00 59.31 195 LEU A O 1
ATOM 1496 N N . ILE A 1 196 ? 1.904 -6.432 18.384 1.00 65.50 196 ILE A N 1
ATO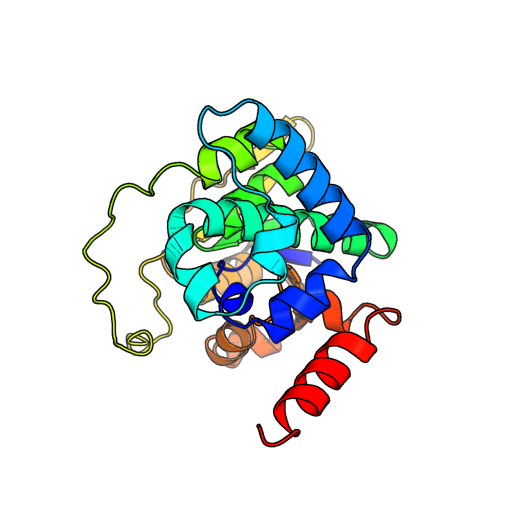M 1497 C CA . ILE A 1 196 ? 0.906 -5.759 19.212 1.00 65.50 196 ILE A CA 1
ATOM 1498 C C . ILE A 1 196 ? 0.493 -6.646 20.391 1.00 65.50 196 ILE A C 1
ATOM 1500 O O . ILE A 1 196 ? -0.025 -7.752 20.201 1.00 65.50 196 ILE A O 1
ATOM 1504 N N . ASP A 1 197 ? 0.697 -6.121 21.603 1.00 65.88 197 ASP A N 1
ATOM 1505 C CA . ASP A 1 197 ? 0.388 -6.785 22.869 1.00 65.88 197 ASP A CA 1
ATOM 1506 C C . ASP A 1 197 ? -1.100 -7.179 22.986 1.00 65.88 197 ASP A C 1
ATOM 1508 O O . ASP A 1 197 ? -2.012 -6.523 22.467 1.00 65.88 197 ASP A O 1
ATOM 1512 N N . HIS A 1 198 ? -1.355 -8.259 23.734 1.00 63.94 198 HIS A N 1
ATOM 1513 C CA . HIS A 1 198 ? -2.689 -8.841 23.958 1.00 63.94 198 HIS A CA 1
ATOM 1514 C C . HIS A 1 198 ? -3.785 -7.823 24.355 1.00 63.94 198 HIS A C 1
ATOM 1516 O O . HIS A 1 198 ? -4.880 -7.902 23.794 1.00 63.94 198 HIS A O 1
ATOM 1522 N N . PRO A 1 199 ? -3.541 -6.832 25.242 1.00 70.62 199 PRO A N 1
ATOM 1523 C CA . PRO A 1 199 ? -4.571 -5.874 25.660 1.00 70.62 199 PRO A CA 1
ATOM 1524 C C . PRO A 1 199 ? -5.051 -4.943 24.539 1.00 70.62 199 PRO A C 1
ATOM 1526 O O . PRO A 1 199 ? -6.156 -4.404 24.593 1.00 70.62 199 PRO A O 1
ATOM 1529 N N . VAL A 1 200 ? -4.230 -4.719 23.514 1.00 75.56 200 VAL A N 1
ATOM 1530 C CA . VAL A 1 200 ? -4.608 -3.903 22.354 1.00 75.56 200 VAL A CA 1
ATOM 1531 C C . VAL A 1 200 ? -5.430 -4.733 21.379 1.00 75.56 200 VAL A C 1
ATOM 1533 O O . VAL A 1 200 ? -6.431 -4.244 20.860 1.00 75.56 200 VAL A O 1
ATOM 1536 N N . ARG A 1 201 ? -5.067 -6.007 21.182 1.00 74.12 201 ARG A N 1
ATOM 1537 C CA . ARG A 1 201 ? -5.797 -6.932 20.298 1.00 74.12 201 ARG A CA 1
ATOM 1538 C C . ARG A 1 201 ? -7.226 -7.212 20.764 1.00 74.12 201 ARG A C 1
ATOM 1540 O O . ARG A 1 201 ? -8.091 -7.472 19.936 1.00 74.12 201 ARG A O 1
ATOM 1547 N N . GLU A 1 202 ? -7.491 -7.131 22.066 1.00 81.38 202 GLU A N 1
ATOM 1548 C CA . GLU A 1 202 ? -8.854 -7.238 22.609 1.00 81.38 202 GLU A CA 1
ATOM 1549 C C . GLU A 1 202 ? -9.737 -6.025 22.273 1.00 81.38 202 GLU A C 1
ATOM 1551 O O . GLU A 1 202 ? -10.963 -6.132 22.280 1.00 81.38 202 GLU A O 1
ATOM 1556 N N . ARG A 1 203 ? -9.127 -4.869 21.983 1.00 84.25 203 ARG A N 1
ATOM 1557 C CA . ARG A 1 203 ? -9.825 -3.588 21.788 1.00 84.25 203 ARG A CA 1
ATOM 1558 C C . ARG A 1 203 ? -9.877 -3.148 20.329 1.00 84.25 203 ARG A C 1
ATOM 1560 O O . ARG A 1 203 ? -10.855 -2.528 19.914 1.00 84.25 203 ARG A O 1
ATOM 1567 N N . VAL A 1 204 ? -8.835 -3.462 19.563 1.00 87.81 204 VAL A N 1
ATOM 1568 C CA . VAL A 1 204 ? -8.660 -3.029 18.176 1.00 87.81 204 VAL A CA 1
ATOM 1569 C C . VAL A 1 204 ? -8.599 -4.244 17.263 1.00 87.81 204 VAL A C 1
ATOM 1571 O O . VAL A 1 204 ? -7.633 -5.006 17.276 1.00 87.81 204 VAL A O 1
ATOM 1574 N N . GLN A 1 205 ? -9.616 -4.395 16.418 1.00 88.38 205 GLN A N 1
ATOM 1575 C CA . GLN A 1 205 ? -9.615 -5.414 15.377 1.00 88.38 205 GLN A CA 1
ATOM 1576 C C . GLN A 1 205 ? -8.685 -4.994 14.237 1.00 88.38 205 GLN A C 1
ATOM 1578 O O . GLN A 1 205 ? -8.902 -3.959 13.609 1.00 88.38 205 GLN A O 1
ATOM 1583 N N . MET A 1 206 ? -7.688 -5.815 13.928 1.00 85.56 206 MET A N 1
ATOM 1584 C CA . MET A 1 206 ? -6.818 -5.606 12.770 1.00 85.56 206 MET A CA 1
ATOM 1585 C C . MET A 1 206 ? -7.275 -6.468 11.612 1.00 85.56 206 MET A C 1
ATOM 1587 O O . MET A 1 206 ? -7.542 -7.653 11.798 1.00 85.56 206 MET A O 1
ATOM 1591 N N . LEU A 1 207 ? -7.370 -5.867 10.432 1.00 87.44 207 LEU A N 1
ATOM 1592 C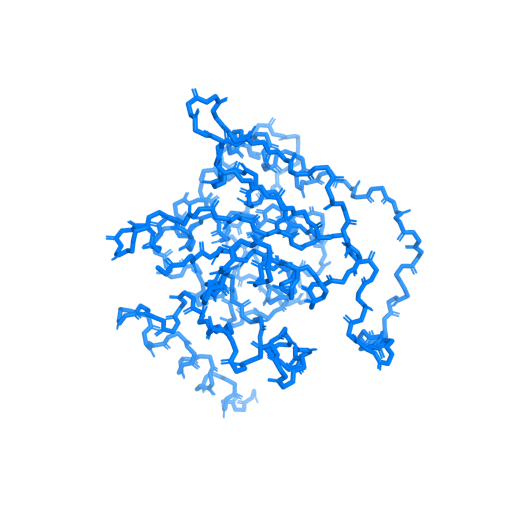 CA . LEU A 1 207 ? -7.721 -6.561 9.199 1.00 87.44 207 LEU A CA 1
ATOM 1593 C C . LEU A 1 207 ? -6.798 -6.105 8.075 1.00 87.44 207 LEU A C 1
ATOM 1595 O O . LEU A 1 207 ? -6.456 -4.926 8.003 1.00 87.44 207 LEU A O 1
ATOM 1599 N N . GLU A 1 208 ? -6.440 -7.005 7.168 1.00 86.50 208 GLU A N 1
ATOM 1600 C CA . GLU A 1 208 ? -5.707 -6.650 5.957 1.00 86.50 208 GLU A CA 1
ATOM 1601 C C . GLU A 1 208 ? -6.669 -6.405 4.790 1.00 86.50 208 GLU A C 1
ATOM 1603 O O . GLU A 1 208 ? -7.614 -7.157 4.553 1.00 86.50 208 GLU A O 1
ATOM 1608 N N . THR A 1 209 ? -6.393 -5.370 4.001 1.00 89.56 209 THR A N 1
ATOM 1609 C CA . THR A 1 209 ? -7.217 -5.017 2.835 1.00 89.56 209 THR A CA 1
ATOM 1610 C C . THR A 1 209 ? -7.317 -6.145 1.807 1.00 89.56 209 THR A C 1
ATOM 1612 O O . THR A 1 209 ? -8.367 -6.319 1.193 1.00 89.56 209 THR A O 1
ATOM 1615 N N . ILE A 1 210 ? -6.243 -6.919 1.622 1.00 89.31 210 ILE A N 1
ATOM 1616 C CA . ILE A 1 210 ? -6.216 -8.044 0.679 1.00 89.31 210 ILE A CA 1
ATOM 1617 C C . ILE A 1 210 ? -7.140 -9.171 1.157 1.00 89.31 210 ILE A C 1
ATOM 1619 O O . ILE A 1 210 ? -7.906 -9.704 0.360 1.00 89.31 210 ILE A O 1
ATOM 1623 N N . GLU A 1 211 ? -7.116 -9.503 2.449 1.00 88.19 211 GLU A N 1
ATOM 1624 C CA . GLU A 1 211 ? -7.959 -10.557 3.029 1.00 88.19 211 GLU A CA 1
ATOM 1625 C C . GLU A 1 211 ? -9.441 -10.180 3.078 1.00 88.19 211 GLU A C 1
ATOM 1627 O O . GLU A 1 211 ? -10.314 -11.032 2.916 1.00 88.19 211 GLU A O 1
ATOM 1632 N N . MET A 1 212 ? -9.735 -8.897 3.292 1.00 89.06 212 MET A N 1
ATOM 1633 C CA . MET A 1 212 ? -11.106 -8.392 3.337 1.00 89.06 212 MET A CA 1
ATOM 1634 C C . MET A 1 212 ? -11.798 -8.392 1.973 1.00 89.06 212 MET A C 1
ATOM 1636 O O . MET A 1 212 ? -13.029 -8.354 1.916 1.00 89.06 212 MET A O 1
ATOM 1640 N N . ASP A 1 213 ? -11.038 -8.383 0.877 1.00 90.81 213 ASP A N 1
ATOM 1641 C CA . ASP A 1 213 ? -11.597 -8.303 -0.464 1.00 90.81 213 ASP A CA 1
ATOM 1642 C C . ASP A 1 213 ? -11.917 -9.706 -1.016 1.00 90.81 213 ASP A C 1
ATOM 1644 O O . ASP A 1 213 ? -11.007 -10.476 -1.339 1.00 90.81 213 ASP A O 1
ATOM 1648 N N . PRO A 1 214 ? -13.204 -10.047 -1.223 1.00 90.62 214 PRO A N 1
ATOM 1649 C CA . PRO A 1 214 ? -13.594 -11.367 -1.718 1.00 90.62 214 PRO A CA 1
ATOM 1650 C C . PRO A 1 214 ? -13.058 -11.669 -3.127 1.00 90.62 214 PRO A C 1
ATOM 1652 O O . PRO A 1 214 ? -12.940 -12.835 -3.504 1.00 90.62 214 PRO A O 1
ATOM 1655 N N . LEU A 1 215 ? -12.711 -10.646 -3.913 1.00 92.56 215 LEU A N 1
ATOM 1656 C CA . LEU A 1 215 ? -12.118 -10.798 -5.243 1.00 92.56 215 LEU A CA 1
ATOM 1657 C C . LEU A 1 215 ? -10.599 -11.020 -5.193 1.00 92.56 215 LEU A C 1
ATOM 1659 O O . LEU A 1 215 ? -10.005 -11.302 -6.236 1.00 92.56 215 LEU A O 1
ATOM 1663 N N . LEU A 1 216 ? -9.969 -10.902 -4.020 1.00 92.12 216 LEU A N 1
ATOM 1664 C CA . LEU A 1 216 ? -8.538 -11.129 -3.801 1.00 92.12 216 LEU A CA 1
ATOM 1665 C C . LEU A 1 216 ? -8.234 -12.390 -2.977 1.00 92.12 216 LEU A C 1
ATOM 1667 O O . LEU A 1 216 ? -7.074 -12.636 -2.663 1.00 92.12 216 LEU A O 1
ATOM 1671 N N . GLY A 1 217 ? -9.217 -13.263 -2.718 1.00 90.62 217 GLY A N 1
ATOM 1672 C CA . GLY A 1 217 ? -8.998 -14.524 -1.983 1.00 90.62 217 GLY A CA 1
ATOM 1673 C C . GLY A 1 217 ? -7.971 -15.482 -2.621 1.00 90.62 217 GLY A C 1
ATOM 1674 O O . GLY A 1 217 ? -7.459 -16.397 -1.972 1.00 90.62 217 GLY A O 1
ATOM 1675 N N . TRP A 1 218 ? -7.624 -15.260 -3.891 1.00 93.88 218 TRP A N 1
ATOM 1676 C CA . TRP A 1 218 ? -6.547 -15.967 -4.583 1.00 93.88 218 TRP A CA 1
ATOM 1677 C C . TRP A 1 218 ? -5.143 -15.507 -4.163 1.00 93.88 218 TRP A C 1
ATOM 1679 O O . TRP A 1 218 ? -4.208 -16.279 -4.317 1.00 93.88 218 TRP A O 1
ATOM 1689 N N . PHE A 1 219 ? -4.965 -14.291 -3.635 1.00 92.62 219 PHE A N 1
ATOM 1690 C CA . PHE A 1 219 ? -3.655 -13.642 -3.481 1.00 92.62 219 PHE A CA 1
ATOM 1691 C C . PHE A 1 219 ? -2.674 -14.466 -2.640 1.00 92.62 219 PHE A C 1
ATOM 1693 O O . PHE A 1 219 ? -1.661 -14.948 -3.149 1.00 92.62 219 PHE A O 1
ATOM 1700 N N . TRP A 1 220 ? -3.004 -14.698 -1.368 1.00 89.56 220 TRP A N 1
ATOM 1701 C CA . TRP A 1 220 ? -2.147 -15.459 -0.456 1.00 89.56 220 TRP A CA 1
ATOM 1702 C C . TRP A 1 220 ? -2.090 -16.948 -0.805 1.00 89.56 220 TRP A C 1
ATOM 1704 O O . TRP A 1 220 ? -1.065 -17.600 -0.613 1.00 89.56 220 TRP A O 1
ATOM 1714 N N . SER A 1 221 ? -3.177 -17.483 -1.360 1.00 89.69 221 SER A N 1
ATOM 1715 C CA . SER A 1 221 ? -3.252 -18.871 -1.824 1.00 89.69 221 SER A CA 1
ATOM 1716 C C . SER A 1 221 ? -2.291 -19.134 -2.988 1.00 89.69 221 SER A C 1
ATOM 1718 O O . SER A 1 221 ? -1.629 -20.171 -3.027 1.00 89.69 221 SER A O 1
ATOM 1720 N N . ASP A 1 222 ? -2.189 -18.190 -3.924 1.00 92.12 222 ASP A N 1
ATOM 1721 C CA . ASP A 1 222 ? -1.293 -18.265 -5.074 1.00 92.12 222 ASP A CA 1
ATOM 1722 C C . ASP A 1 222 ? 0.172 -18.187 -4.631 1.00 92.12 222 ASP A C 1
ATOM 1724 O O . ASP A 1 222 ? 0.968 -19.001 -5.092 1.00 92.12 222 ASP A O 1
ATOM 1728 N N . ILE A 1 223 ? 0.514 -17.275 -3.711 1.00 89.12 223 ILE A N 1
ATOM 1729 C CA . ILE A 1 223 ? 1.875 -17.153 -3.160 1.00 89.12 223 ILE A CA 1
ATOM 1730 C C . ILE A 1 223 ? 2.295 -18.463 -2.490 1.00 89.12 223 ILE A C 1
ATOM 1732 O O . ILE A 1 223 ? 3.280 -19.065 -2.910 1.00 89.12 223 ILE A O 1
ATOM 1736 N N . LYS A 1 224 ? 1.490 -18.976 -1.547 1.00 88.88 224 LYS A N 1
ATOM 1737 C CA . LYS A 1 224 ? 1.772 -20.244 -0.844 1.00 88.88 224 LYS A CA 1
ATOM 1738 C C . LYS A 1 224 ? 1.947 -21.418 -1.807 1.00 88.88 224 LYS A C 1
ATOM 1740 O O . LYS A 1 224 ? 2.794 -22.282 -1.603 1.00 88.88 224 LYS A O 1
ATOM 1745 N N . ARG A 1 225 ? 1.139 -21.465 -2.871 1.00 90.06 225 ARG A N 1
ATOM 1746 C CA . ARG A 1 225 ? 1.246 -22.508 -3.897 1.00 90.06 225 ARG A CA 1
ATOM 1747 C C . ARG A 1 225 ? 2.543 -22.398 -4.695 1.00 90.06 225 ARG A C 1
ATOM 1749 O O . ARG A 1 225 ? 3.112 -23.432 -5.020 1.00 90.06 225 ARG A O 1
ATOM 1756 N N . LEU A 1 226 ? 2.980 -21.187 -5.034 1.00 87.38 226 LEU A N 1
ATOM 1757 C CA . LEU A 1 226 ? 4.211 -20.954 -5.794 1.00 87.38 226 LEU A CA 1
ATOM 1758 C C . LEU A 1 226 ? 5.463 -21.229 -4.950 1.00 87.38 226 LEU A C 1
ATOM 1760 O O . LEU A 1 226 ? 6.418 -21.788 -5.475 1.00 87.38 226 LEU A O 1
ATOM 1764 N N . GLU A 1 227 ? 5.433 -20.927 -3.651 1.00 85.88 227 GLU A N 1
ATOM 1765 C CA . GLU A 1 227 ? 6.515 -21.264 -2.708 1.00 85.88 227 GLU A CA 1
ATOM 1766 C C . GLU A 1 227 ? 6.695 -22.776 -2.523 1.00 85.88 227 GLU A C 1
ATOM 1768 O O . GLU A 1 227 ? 7.802 -23.251 -2.284 1.00 85.88 227 GLU A O 1
ATOM 1773 N N . ALA A 1 228 ? 5.614 -23.549 -2.652 1.00 82.31 228 ALA A N 1
ATOM 1774 C CA . ALA A 1 228 ? 5.644 -25.002 -2.508 1.00 82.31 228 ALA A CA 1
ATOM 1775 C C . ALA A 1 228 ? 6.222 -25.743 -3.730 1.00 82.31 228 ALA A C 1
ATOM 1777 O O . ALA A 1 228 ? 6.374 -26.966 -3.676 1.00 82.31 228 ALA A O 1
ATOM 1778 N N . VAL A 1 229 ? 6.519 -25.047 -4.834 1.00 76.50 229 VAL A N 1
ATOM 1779 C CA . VAL A 1 229 ? 7.129 -25.656 -6.023 1.00 76.50 229 VAL A CA 1
ATOM 1780 C C . VAL A 1 229 ? 8.650 -25.694 -5.828 1.00 76.50 229 VAL A C 1
ATOM 1782 O O . VAL A 1 229 ? 9.268 -24.632 -5.770 1.00 76.50 229 VAL A O 1
ATOM 1785 N N . PRO A 1 230 ? 9.279 -26.881 -5.722 1.00 57.81 230 PRO A N 1
ATOM 1786 C CA . PRO A 1 230 ? 10.732 -26.960 -5.649 1.00 57.81 230 PRO A CA 1
ATOM 1787 C C . PRO A 1 230 ? 11.349 -26.436 -6.953 1.00 57.81 230 PRO A C 1
ATOM 1789 O O . PRO A 1 230 ? 10.878 -26.784 -8.039 1.00 57.81 230 PRO A O 1
ATOM 1792 N N . ALA A 1 231 ? 12.363 -25.579 -6.803 1.00 59.66 231 ALA A N 1
ATOM 1793 C CA . ALA A 1 231 ? 13.132 -24.974 -7.892 1.00 59.66 231 ALA A CA 1
ATOM 1794 C C . ALA A 1 231 ? 13.870 -26.011 -8.753 1.00 59.66 231 ALA A C 1
ATOM 1796 O O . ALA A 1 231 ? 14.327 -27.035 -8.191 1.00 59.66 231 ALA A O 1
#

pLDDT: mean 79.17, std 17.94, range [25.73, 97.5]